Protein AF-A0A1B6LD28-F1 (afdb_monomer_lite)

Structure (mmCIF, N/CA/C/O backbone):
data_AF-A0A1B6LD28-F1
#
_entry.id   AF-A0A1B6LD28-F1
#
loop_
_atom_site.group_PDB
_atom_site.id
_atom_site.type_symbol
_atom_site.label_atom_id
_atom_site.label_alt_id
_atom_site.label_comp_id
_atom_site.label_asym_id
_atom_site.label_entity_id
_atom_site.label_seq_id
_atom_site.pdbx_PDB_ins_code
_atom_site.Cartn_x
_atom_site.Cartn_y
_atom_site.Cartn_z
_atom_site.occupancy
_atom_site.B_iso_or_equiv
_atom_site.auth_seq_id
_atom_site.auth_comp_id
_atom_site.auth_asym_id
_atom_site.auth_atom_id
_atom_site.pdbx_PDB_model_num
ATOM 1 N N . CYS A 1 1 ? -2.049 3.861 -27.826 1.00 35.56 1 CYS A N 1
ATOM 2 C CA . CYS A 1 1 ? -1.746 5.146 -28.485 1.00 35.56 1 CYS A CA 1
ATOM 3 C C . CYS A 1 1 ? -2.208 6.265 -27.569 1.00 35.56 1 CYS A C 1
ATOM 5 O O . CYS A 1 1 ? -3.397 6.548 -27.537 1.00 35.56 1 CYS A O 1
ATOM 7 N N . THR A 1 2 ? -1.320 6.817 -26.749 1.00 41.81 2 THR A N 1
ATOM 8 C CA . THR A 1 2 ? -1.615 8.031 -25.984 1.00 41.81 2 THR A CA 1
ATOM 9 C C . THR A 1 2 ? -1.489 9.215 -26.935 1.00 41.81 2 THR A C 1
ATOM 11 O O . THR A 1 2 ? -0.400 9.541 -27.402 1.00 41.81 2 THR A O 1
ATOM 14 N N . GLU A 1 3 ? -2.631 9.791 -27.301 1.00 49.59 3 GLU A N 1
ATOM 15 C CA . GLU A 1 3 ? -2.673 11.118 -27.899 1.00 49.59 3 GLU A CA 1
ATOM 16 C C . GLU A 1 3 ? -2.299 12.147 -26.821 1.00 49.59 3 GLU A C 1
ATOM 18 O O . GLU A 1 3 ? -2.778 12.080 -25.692 1.00 49.59 3 GLU A O 1
ATOM 23 N N . GLU A 1 4 ? -1.435 13.080 -27.216 1.00 49.84 4 GLU A N 1
ATOM 24 C CA . GLU A 1 4 ? -0.970 14.263 -26.488 1.00 49.84 4 GLU A CA 1
ATOM 25 C C . GLU A 1 4 ? 0.090 14.078 -25.390 1.00 49.84 4 GLU A C 1
ATOM 27 O O . GLU A 1 4 ? 0.096 13.169 -24.567 1.00 49.84 4 GLU A O 1
ATOM 32 N N . ASN A 1 5 ? 1.021 15.027 -25.426 1.00 52.75 5 ASN A N 1
ATOM 33 C CA . ASN A 1 5 ? 2.245 15.200 -24.655 1.00 52.75 5 ASN A CA 1
ATOM 34 C C . ASN A 1 5 ? 1.959 15.507 -23.165 1.00 52.75 5 ASN A C 1
ATOM 36 O O . ASN A 1 5 ? 2.421 16.516 -22.634 1.00 52.75 5 ASN A O 1
ATOM 40 N N . ASN A 1 6 ? 1.129 14.693 -22.508 1.00 68.88 6 ASN A N 1
ATOM 41 C CA . ASN A 1 6 ? 0.755 14.862 -21.109 1.00 68.88 6 ASN A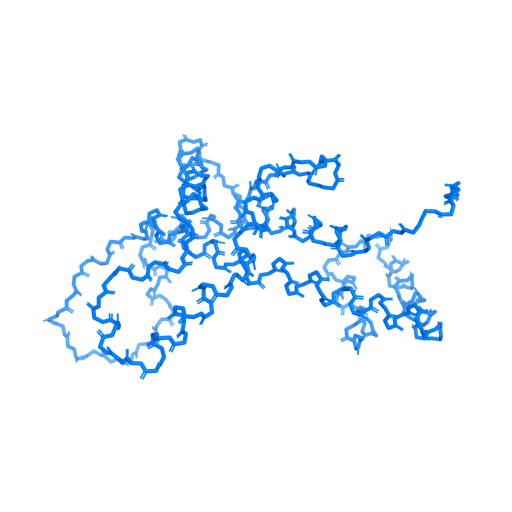 CA 1
ATOM 42 C C . ASN A 1 6 ? 1.825 14.242 -20.210 1.00 68.88 6 ASN A C 1
ATOM 44 O O . ASN A 1 6 ? 1.951 13.023 -20.099 1.00 68.88 6 ASN A O 1
ATOM 48 N N . THR A 1 7 ? 2.593 15.101 -19.546 1.00 79.62 7 THR A N 1
ATOM 49 C CA . THR A 1 7 ? 3.451 14.705 -18.431 1.00 79.62 7 THR A CA 1
ATOM 50 C C . THR A 1 7 ? 2.584 14.080 -17.340 1.00 79.62 7 THR A C 1
ATOM 52 O O . THR A 1 7 ? 1.680 14.738 -16.822 1.00 79.62 7 THR A O 1
ATOM 55 N N . LEU A 1 8 ? 2.843 12.818 -17.004 1.00 84.25 8 LEU A N 1
ATOM 56 C CA . LEU A 1 8 ? 2.143 12.120 -15.930 1.00 84.25 8 LEU A CA 1
ATOM 57 C C . LEU A 1 8 ? 2.792 12.454 -14.587 1.00 84.25 8 LEU A C 1
ATOM 59 O O . LEU A 1 8 ? 4.003 12.299 -14.422 1.00 84.25 8 LEU A O 1
ATOM 63 N N . ASP A 1 9 ? 1.982 12.863 -13.613 1.00 87.81 9 ASP A N 1
ATOM 64 C CA . ASP A 1 9 ? 2.422 12.917 -12.221 1.00 87.81 9 ASP A CA 1
ATOM 65 C C . ASP A 1 9 ? 2.430 11.493 -11.647 1.00 87.81 9 ASP A C 1
ATOM 67 O O . ASP A 1 9 ? 1.438 10.992 -11.112 1.00 87.81 9 ASP A O 1
ATOM 71 N N . VAL A 1 10 ? 3.571 10.818 -11.808 1.00 90.38 10 VAL A N 1
ATOM 72 C CA . VAL A 1 10 ? 3.786 9.444 -11.333 1.00 90.38 10 VAL A CA 1
ATOM 73 C C . VAL A 1 10 ? 3.561 9.346 -9.822 1.00 90.38 10 VAL A C 1
ATOM 75 O O . VAL A 1 10 ? 3.035 8.342 -9.346 1.00 90.38 10 VAL A O 1
ATOM 78 N N . LYS A 1 11 ? 3.889 10.395 -9.058 1.00 87.94 11 LYS A N 1
ATOM 79 C CA . LYS A 1 11 ? 3.725 10.391 -7.604 1.00 87.94 11 LYS A CA 1
ATOM 80 C C . LYS A 1 11 ? 2.250 10.379 -7.208 1.00 87.94 11 LYS A C 1
ATOM 82 O O . LYS A 1 11 ? 1.882 9.611 -6.317 1.00 87.94 11 LYS A O 1
ATOM 87 N N . ASP A 1 12 ? 1.411 11.195 -7.846 1.00 87.50 12 ASP A N 1
ATOM 88 C CA . ASP A 1 12 ? -0.034 11.209 -7.567 1.00 87.50 12 ASP A CA 1
ATOM 89 C C . ASP A 1 12 ? -0.692 9.875 -7.957 1.00 87.50 12 ASP A C 1
ATOM 91 O O . ASP A 1 12 ? -1.433 9.295 -7.163 1.00 87.50 12 ASP A O 1
ATOM 95 N N . ILE A 1 13 ? -0.350 9.325 -9.128 1.00 89.75 13 ILE A N 1
ATOM 96 C CA . ILE A 1 13 ? -0.881 8.032 -9.591 1.00 89.75 13 ILE A CA 1
ATOM 97 C C . ILE A 1 13 ? -0.509 6.907 -8.619 1.00 89.75 13 ILE A C 1
ATOM 99 O O . ILE A 1 13 ? -1.380 6.149 -8.186 1.00 89.75 13 ILE A O 1
ATOM 103 N N . LEU A 1 14 ? 0.768 6.807 -8.239 1.00 91.12 14 LEU A N 1
ATOM 104 C CA . LEU A 1 14 ? 1.236 5.755 -7.337 1.00 91.12 14 LEU A CA 1
ATOM 105 C C . LEU A 1 14 ? 0.654 5.904 -5.934 1.00 91.12 14 LEU A C 1
ATOM 107 O O . LEU A 1 14 ? 0.270 4.905 -5.338 1.00 91.12 14 LEU A O 1
ATOM 111 N N . SER A 1 15 ? 0.520 7.132 -5.427 1.00 88.88 15 SER A N 1
ATOM 112 C CA . SER A 1 15 ? -0.084 7.378 -4.110 1.00 88.88 15 SER A CA 1
ATOM 113 C C . SER A 1 15 ? -1.559 6.967 -4.071 1.00 88.88 15 SER A C 1
ATOM 115 O O . SER A 1 15 ? -2.029 6.417 -3.072 1.00 88.88 15 SER A O 1
ATOM 117 N N . ARG A 1 16 ? -2.304 7.187 -5.164 1.00 89.00 16 ARG A N 1
ATOM 118 C CA . ARG A 1 16 ? -3.692 6.713 -5.312 1.00 89.00 16 ARG A CA 1
ATOM 119 C C . ARG A 1 16 ? -3.759 5.192 -5.411 1.00 89.00 16 ARG A C 1
ATOM 121 O O . ARG A 1 16 ? -4.591 4.582 -4.745 1.00 89.00 16 ARG A O 1
ATOM 128 N N . PHE A 1 17 ? -2.869 4.587 -6.197 1.00 89.88 17 PHE A N 1
ATOM 129 C CA . PHE A 1 17 ? -2.784 3.135 -6.344 1.00 89.88 17 PHE A CA 1
ATOM 130 C C . PHE A 1 17 ? -2.486 2.440 -5.009 1.00 89.88 17 PHE A C 1
ATOM 132 O O . PHE A 1 17 ? -3.229 1.547 -4.606 1.00 89.88 17 PHE A O 1
ATOM 139 N N . THR A 1 18 ? -1.457 2.872 -4.274 1.00 90.38 18 THR A N 1
ATOM 140 C CA . THR A 1 18 ? -1.103 2.262 -2.982 1.00 90.38 18 THR A CA 1
ATOM 141 C C . THR A 1 18 ? -2.188 2.472 -1.930 1.00 90.38 18 THR A C 1
ATOM 143 O O . THR A 1 18 ? -2.442 1.572 -1.128 1.00 90.38 18 THR A O 1
ATOM 146 N N . THR A 1 19 ? -2.884 3.613 -1.965 1.00 89.56 19 THR A N 1
ATOM 147 C CA . THR A 1 19 ? -4.055 3.865 -1.112 1.00 89.56 19 THR A CA 1
ATOM 148 C C . THR A 1 19 ? -5.163 2.844 -1.369 1.00 89.56 19 THR A C 1
ATOM 150 O O . THR A 1 19 ? -5.684 2.275 -0.412 1.00 89.56 19 THR A O 1
ATOM 153 N N . ASP A 1 20 ? -5.502 2.572 -2.633 1.00 89.62 20 ASP A N 1
ATOM 154 C CA . ASP A 1 20 ? -6.545 1.600 -2.988 1.00 89.62 20 ASP A CA 1
ATOM 155 C C . ASP A 1 20 ? -6.149 0.164 -2.607 1.00 89.62 20 ASP A C 1
ATOM 157 O O . ASP A 1 20 ? -6.971 -0.586 -2.066 1.00 89.62 20 ASP A O 1
ATOM 161 N N . VAL A 1 21 ? -4.882 -0.208 -2.824 1.00 89.94 21 VAL A N 1
ATOM 162 C CA . VAL A 1 21 ? -4.348 -1.523 -2.436 1.00 89.94 21 VAL A CA 1
ATOM 163 C C . VAL A 1 21 ? -4.458 -1.719 -0.923 1.00 89.94 21 VAL A C 1
ATOM 165 O O . VAL A 1 21 ? -5.003 -2.724 -0.467 1.00 89.94 21 VAL A O 1
ATOM 168 N N . ILE A 1 22 ? -4.011 -0.749 -0.120 1.00 89.56 22 ILE A N 1
ATOM 169 C CA . ILE A 1 22 ? -4.049 -0.885 1.341 1.00 89.56 22 ILE A CA 1
ATOM 170 C C . ILE A 1 22 ? -5.473 -0.764 1.881 1.00 89.56 22 ILE A C 1
ATOM 172 O O . ILE A 1 22 ? -5.830 -1.488 2.805 1.00 89.56 22 ILE A O 1
ATOM 176 N N . ALA A 1 23 ? -6.326 0.081 1.303 1.00 89.19 23 ALA A N 1
ATOM 177 C CA . ALA A 1 23 ? -7.740 0.125 1.665 1.00 89.19 23 ALA A CA 1
ATOM 178 C C . ALA A 1 23 ? -8.418 -1.242 1.486 1.00 89.19 23 ALA A C 1
ATOM 180 O O . ALA A 1 23 ? -9.151 -1.700 2.366 1.00 89.19 23 ALA A O 1
ATOM 181 N N . THR A 1 24 ? -8.104 -1.932 0.390 1.00 89.31 24 THR A N 1
ATOM 182 C CA . THR A 1 24 ? -8.647 -3.257 0.085 1.00 89.31 24 THR A CA 1
ATOM 183 C C . THR A 1 24 ? -8.068 -4.338 1.001 1.00 89.31 24 THR A C 1
ATOM 185 O O . THR A 1 24 ? -8.814 -5.175 1.500 1.00 89.31 24 THR A O 1
ATOM 188 N N . CYS A 1 25 ? -6.759 -4.333 1.256 1.00 87.88 25 CYS A N 1
ATOM 189 C CA . CYS A 1 25 ? -6.102 -5.383 2.043 1.00 87.88 25 CYS A CA 1
ATOM 190 C C . CYS A 1 25 ? -6.226 -5.184 3.564 1.00 87.88 25 CYS A C 1
ATOM 192 O O . CYS A 1 25 ? -6.345 -6.160 4.305 1.00 87.88 25 CYS A O 1
ATOM 194 N N . ALA A 1 26 ? -6.186 -3.936 4.040 1.00 86.31 26 ALA A N 1
ATOM 195 C CA . ALA A 1 26 ? -6.177 -3.611 5.465 1.00 86.31 26 ALA A CA 1
ATOM 196 C C . ALA A 1 26 ? -7.576 -3.330 6.026 1.00 86.31 26 ALA A C 1
ATOM 198 O O . ALA A 1 26 ? -7.895 -3.793 7.114 1.00 86.31 26 ALA A O 1
ATOM 199 N N . PHE A 1 27 ? -8.417 -2.602 5.283 1.00 84.88 27 PHE A N 1
ATOM 200 C CA . PHE A 1 27 ? -9.770 -2.222 5.719 1.00 84.88 27 PHE A CA 1
ATOM 201 C C . PHE A 1 27 ? -10.864 -3.061 5.039 1.00 84.88 27 PHE A C 1
ATOM 203 O O . PHE A 1 27 ? -12.009 -3.068 5.493 1.00 84.88 27 PHE A O 1
ATOM 210 N N . GLY A 1 28 ? -10.532 -3.749 3.940 1.00 85.69 28 GLY A N 1
ATOM 211 C CA . GLY A 1 28 ? -11.478 -4.478 3.097 1.00 85.69 28 GLY A CA 1
ATOM 212 C C . GLY A 1 28 ? -12.545 -3.594 2.464 1.00 85.69 28 GLY A C 1
ATOM 213 O O . GLY A 1 28 ? -13.694 -4.024 2.342 1.00 85.69 28 GLY A O 1
ATOM 214 N N . ILE A 1 29 ? -12.167 -2.369 2.086 1.00 85.62 29 ILE A N 1
ATOM 215 C CA . ILE A 1 29 ? -13.037 -1.370 1.455 1.00 85.62 29 ILE A CA 1
ATOM 216 C C . ILE A 1 29 ? -12.489 -1.030 0.072 1.00 85.62 29 ILE A C 1
ATOM 218 O O . ILE A 1 29 ? -11.293 -0.808 -0.092 1.00 85.62 29 ILE A O 1
ATOM 222 N N . GLU A 1 30 ? -13.380 -0.943 -0.911 1.00 83.75 30 GLU A N 1
ATOM 223 C CA . GLU A 1 30 ? -13.053 -0.530 -2.276 1.00 83.75 30 GLU A CA 1
ATOM 224 C C . GLU A 1 30 ? -13.301 0.971 -2.452 1.00 83.75 30 GLU A C 1
ATOM 226 O O . GLU A 1 30 ? -14.416 1.458 -2.250 1.00 83.75 30 GLU A O 1
ATOM 231 N N . ILE A 1 31 ? -12.256 1.712 -2.821 1.00 78.44 31 ILE A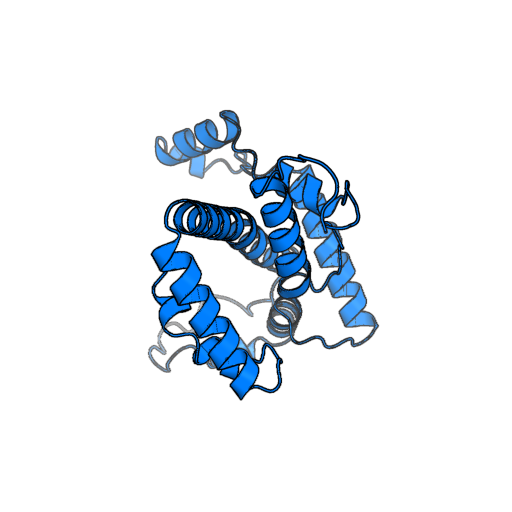 N 1
ATOM 232 C CA . ILE A 1 31 ? -12.275 3.185 -2.842 1.00 78.44 31 ILE A CA 1
ATOM 233 C C . ILE A 1 31 ? -12.186 3.732 -4.275 1.00 78.44 31 ILE A C 1
ATOM 235 O O . ILE A 1 31 ? -12.790 4.769 -4.569 1.00 78.44 31 ILE A O 1
ATOM 239 N N . ASN A 1 32 ? -11.552 2.989 -5.194 1.00 81.50 32 ASN A N 1
ATOM 240 C CA . ASN A 1 32 ? -11.385 3.340 -6.611 1.00 81.50 32 ASN A CA 1
ATOM 241 C C . ASN A 1 32 ? -10.860 4.782 -6.802 1.00 81.50 32 ASN A C 1
ATOM 243 O O . ASN A 1 32 ? -11.393 5.558 -7.605 1.00 81.50 32 ASN A O 1
ATOM 247 N N . SER A 1 33 ? -9.824 5.148 -6.042 1.00 80.00 33 SER A N 1
ATOM 248 C CA . SER A 1 33 ? -9.201 6.480 -5.998 1.00 80.00 33 SER A CA 1
ATOM 249 C C . SER A 1 33 ? -8.453 6.848 -7.283 1.00 80.00 33 SER A C 1
ATOM 251 O O . SER A 1 33 ? -8.192 8.030 -7.521 1.00 80.00 33 SER A O 1
ATOM 253 N N . LEU A 1 34 ? -8.115 5.862 -8.123 1.00 77.62 34 LEU A N 1
ATOM 254 C CA . LEU A 1 34 ? -7.543 6.093 -9.456 1.00 77.62 34 LEU A CA 1
ATOM 255 C C . LEU A 1 34 ? -8.564 6.681 -10.440 1.00 77.62 34 LEU A C 1
ATOM 257 O O . LEU A 1 34 ? -8.224 7.545 -11.242 1.00 77.62 34 LEU A O 1
ATOM 261 N N . SER A 1 35 ? -9.821 6.234 -10.379 1.00 77.56 35 SER A N 1
ATOM 262 C CA . SER A 1 35 ? -10.883 6.716 -11.273 1.00 77.56 35 SER A CA 1
ATOM 263 C C . SER A 1 35 ? -11.600 7.941 -10.708 1.00 77.56 35 SER A C 1
ATOM 265 O O . SER A 1 35 ? -12.024 8.822 -11.454 1.00 77.56 35 SER A O 1
ATOM 267 N N . LYS A 1 36 ? -11.766 7.998 -9.381 1.00 73.44 36 LYS A N 1
ATOM 268 C CA . LYS A 1 36 ? -12.430 9.106 -8.690 1.00 73.44 36 LYS A CA 1
ATOM 269 C C . LYS A 1 36 ? -11.380 10.063 -8.139 1.00 73.44 36 LYS A C 1
ATOM 271 O O . LYS A 1 36 ? -10.720 9.770 -7.149 1.00 73.44 36 LYS A O 1
ATOM 276 N N . SER A 1 37 ? -11.273 11.231 -8.772 1.00 58.19 37 SER A N 1
ATOM 277 C CA . SER A 1 37 ? -10.285 12.268 -8.443 1.00 58.19 37 SER A CA 1
ATOM 278 C C . SER A 1 37 ? -10.302 12.703 -6.962 1.00 58.19 37 SER A C 1
ATOM 280 O O . SER A 1 37 ? -9.246 13.037 -6.425 1.00 58.19 37 SER A O 1
ATOM 282 N N . GLU A 1 38 ? -11.443 12.590 -6.267 1.00 65.19 38 GLU A N 1
ATOM 283 C CA . GLU A 1 38 ? -11.620 13.004 -4.867 1.00 65.19 38 GLU A CA 1
ATOM 284 C C . GLU A 1 38 ? -12.285 11.918 -4.000 1.00 65.19 38 GLU A C 1
ATOM 286 O O . GLU A 1 38 ? -13.467 12.007 -3.668 1.00 65.19 38 GLU A O 1
ATOM 291 N N . SER A 1 39 ? -11.550 10.872 -3.612 1.00 78.19 39 SER A N 1
ATOM 292 C CA . SER A 1 39 ? -12.025 9.984 -2.544 1.00 78.19 39 SER A CA 1
ATOM 293 C C . SER A 1 39 ? -11.741 10.615 -1.174 1.00 78.19 39 SER A C 1
ATOM 295 O O . SER A 1 39 ? -10.630 11.082 -0.909 1.00 78.19 39 SER A O 1
ATOM 297 N N . GLU A 1 40 ? -12.739 10.640 -0.281 1.00 82.94 40 GLU A N 1
ATOM 298 C CA . GLU A 1 40 ? -12.566 11.178 1.080 1.00 82.94 40 GLU A CA 1
ATOM 299 C C . GLU A 1 40 ? -11.419 10.467 1.805 1.00 82.94 40 GLU A C 1
ATOM 301 O O . GLU A 1 40 ? -10.593 11.102 2.455 1.00 82.94 40 GLU A O 1
ATOM 306 N N . PHE A 1 41 ? -11.309 9.152 1.620 1.00 84.31 41 PHE A N 1
ATOM 307 C CA . PHE A 1 41 ? -10.248 8.350 2.213 1.00 84.31 41 PHE A CA 1
ATOM 308 C C . PHE A 1 41 ? -8.850 8.778 1.753 1.00 84.31 41 PHE A C 1
ATOM 310 O O . PHE A 1 41 ? -7.961 8.910 2.592 1.00 84.31 41 PHE A O 1
ATOM 317 N N . TYR A 1 42 ? -8.655 9.067 0.460 1.00 84.25 42 TYR A N 1
ATOM 318 C CA . TYR A 1 42 ? -7.381 9.591 -0.039 1.00 84.25 42 TYR A CA 1
ATOM 319 C C . TYR A 1 42 ? -7.073 10.968 0.556 1.00 84.25 42 TYR A C 1
ATOM 321 O O . TYR A 1 42 ? -5.963 11.201 1.033 1.00 84.25 42 TYR A O 1
ATOM 329 N N . GLN A 1 43 ? -8.060 11.868 0.620 1.00 86.50 43 GLN A N 1
ATOM 330 C CA . GLN A 1 43 ? -7.865 13.200 1.203 1.00 86.50 43 GLN A CA 1
ATOM 331 C C . GLN A 1 43 ? -7.505 13.137 2.694 1.00 86.50 43 GLN A C 1
ATOM 333 O O . GLN A 1 43 ? -6.572 13.813 3.135 1.00 86.50 43 GLN A O 1
ATOM 338 N N . PHE A 1 44 ? -8.210 12.317 3.479 1.00 85.25 44 PHE A N 1
ATOM 339 C CA . PHE A 1 44 ? -7.902 12.111 4.895 1.00 85.25 44 PHE A CA 1
ATOM 340 C C . PHE A 1 44 ? -6.566 11.389 5.096 1.00 85.25 44 PHE A C 1
ATOM 342 O O . PHE A 1 44 ? -5.839 11.737 6.029 1.00 85.25 44 PHE A O 1
ATOM 349 N N . GLY A 1 45 ? -6.201 10.465 4.203 1.00 83.62 45 GLY A N 1
ATOM 350 C CA . GLY A 1 45 ? -4.890 9.820 4.175 1.00 83.62 45 GLY A CA 1
ATOM 351 C C . GLY A 1 45 ? -3.757 10.823 3.962 1.00 83.62 45 GLY A C 1
ATOM 352 O O . GLY A 1 45 ? -2.879 10.953 4.814 1.00 83.62 45 GLY A O 1
ATOM 353 N N . MET A 1 46 ? -3.836 11.631 2.901 1.00 82.81 46 MET A N 1
ATOM 354 C CA . MET A 1 46 ? -2.862 12.690 2.603 1.00 82.81 46 MET A CA 1
ATOM 355 C C . MET A 1 46 ? -2.786 13.737 3.721 1.00 82.81 46 MET A C 1
ATOM 357 O O . MET A 1 46 ? -1.701 14.144 4.141 1.00 82.81 46 MET A O 1
ATOM 361 N N . LYS A 1 47 ? -3.934 14.144 4.277 1.00 83.44 47 LYS A N 1
ATOM 362 C CA . LYS A 1 47 ? -3.993 15.078 5.413 1.00 83.44 47 LYS A CA 1
ATOM 363 C C . LYS A 1 47 ? -3.304 14.524 6.658 1.00 83.44 47 LYS A C 1
ATOM 365 O O . LYS A 1 47 ? -2.723 15.300 7.415 1.00 83.44 47 LYS A O 1
ATOM 370 N N . SER A 1 48 ? -3.373 13.214 6.874 1.00 77.19 48 SER A N 1
ATOM 371 C CA . SER A 1 48 ? -2.708 12.555 7.995 1.00 77.19 48 SER A CA 1
ATOM 372 C C . SER A 1 48 ? -1.183 12.568 7.881 1.00 77.19 48 SER A C 1
ATOM 374 O O . SER A 1 48 ? -0.470 12.554 8.882 1.00 77.19 48 SER A O 1
ATOM 376 N N . MET A 1 49 ? -0.689 12.613 6.647 1.00 72.75 49 MET A N 1
ATOM 377 C CA . MET A 1 49 ? 0.720 12.410 6.314 1.00 72.75 49 MET A CA 1
ATOM 378 C C . MET A 1 49 ? 1.467 13.719 6.110 1.00 72.75 49 MET A C 1
ATOM 380 O O . MET A 1 49 ? 2.694 13.754 6.187 1.00 72.75 49 MET A O 1
ATOM 384 N N . ASN A 1 50 ? 0.735 14.824 5.951 1.00 72.50 50 ASN A N 1
ATOM 385 C CA . ASN A 1 50 ? 1.302 16.162 5.990 1.00 72.50 50 ASN A CA 1
ATOM 386 C C . ASN A 1 50 ? 1.993 16.415 7.339 1.00 72.50 50 ASN A C 1
ATOM 388 O O . ASN A 1 50 ? 1.377 16.793 8.341 1.00 72.50 50 ASN A O 1
ATOM 392 N N . ARG A 1 51 ? 3.316 16.226 7.347 1.00 64.12 51 ARG A N 1
ATOM 393 C CA . ARG A 1 51 ? 4.194 16.531 8.476 1.00 64.12 51 ARG A CA 1
ATOM 394 C C . ARG A 1 51 ? 4.352 18.037 8.591 1.00 64.12 51 ARG A C 1
ATOM 396 O O . ARG A 1 51 ? 5.301 18.631 8.088 1.00 64.12 51 ARG A O 1
ATOM 403 N N . ASN A 1 52 ? 3.405 18.659 9.275 1.00 70.44 52 ASN A N 1
ATOM 404 C CA . ASN A 1 52 ? 3.517 20.066 9.624 1.00 70.44 52 ASN A CA 1
ATOM 405 C C . ASN A 1 52 ? 4.678 20.270 10.608 1.00 70.44 52 ASN A C 1
ATOM 407 O O . ASN A 1 52 ? 4.936 19.416 11.462 1.00 70.44 52 ASN A O 1
ATOM 411 N N . PHE A 1 53 ? 5.337 21.430 10.538 1.00 72.44 53 PHE A N 1
ATOM 412 C CA . PHE A 1 53 ? 6.361 21.824 11.514 1.00 72.44 53 PHE A CA 1
ATOM 413 C C . PHE A 1 53 ? 5.857 21.712 12.957 1.00 72.44 53 PHE A C 1
ATOM 415 O O . PHE A 1 53 ? 6.628 21.344 13.835 1.00 72.44 53 PHE A O 1
ATOM 422 N N . ASP A 1 54 ? 4.559 21.913 13.193 1.00 73.69 54 ASP A N 1
ATOM 423 C CA . ASP A 1 54 ? 3.927 21.717 14.500 1.00 73.69 54 ASP A CA 1
ATOM 424 C C . ASP A 1 54 ? 4.039 20.275 15.014 1.00 73.69 54 ASP A C 1
ATOM 426 O O . ASP A 1 54 ? 4.275 20.057 16.200 1.00 73.69 54 ASP A O 1
ATOM 430 N N . ILE A 1 55 ? 3.887 19.273 14.140 1.00 77.75 55 ILE A N 1
ATOM 431 C CA . ILE A 1 55 ? 4.016 17.853 14.499 1.00 77.75 55 ILE A CA 1
ATOM 432 C C . ILE A 1 55 ? 5.475 17.533 14.824 1.00 77.75 55 ILE A C 1
ATOM 434 O O . ILE A 1 55 ? 5.755 16.935 15.863 1.00 77.75 55 ILE A O 1
ATOM 438 N N . LEU A 1 56 ? 6.403 17.986 13.976 1.00 79.75 56 LEU A N 1
ATOM 439 C CA . LEU A 1 56 ? 7.840 17.802 14.192 1.00 79.75 56 LEU A CA 1
ATOM 440 C C . LEU A 1 56 ? 8.312 18.496 15.473 1.00 79.75 56 LEU A C 1
ATOM 442 O O . LEU A 1 56 ? 9.093 17.929 16.231 1.00 79.75 56 LEU A O 1
ATOM 446 N N . PHE A 1 57 ? 7.790 19.688 15.757 1.00 81.31 57 PHE A N 1
ATOM 447 C CA . PHE A 1 57 ? 8.088 20.435 16.971 1.00 81.31 57 PHE A CA 1
ATOM 448 C C . PHE A 1 57 ? 7.547 1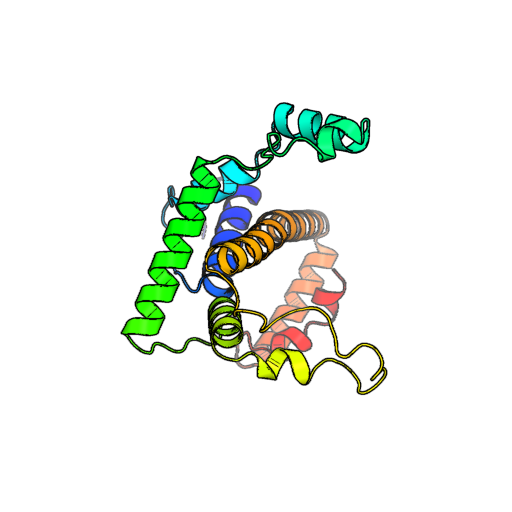9.734 18.222 1.00 81.31 57 PHE A C 1
ATOM 450 O O . PHE A 1 57 ? 8.263 19.620 19.215 1.00 81.31 57 PHE A O 1
ATOM 457 N N . LYS A 1 58 ? 6.324 19.190 18.175 1.00 78.88 58 LYS A N 1
ATOM 458 C CA . LYS A 1 58 ? 5.775 18.367 19.267 1.00 78.88 58 LYS A CA 1
ATOM 459 C C . LYS A 1 58 ? 6.613 17.108 19.512 1.00 78.88 58 LYS A C 1
ATOM 461 O O . LYS A 1 58 ? 6.919 16.816 20.663 1.00 78.88 58 LYS A O 1
ATOM 466 N N . LEU A 1 59 ? 7.012 16.399 18.452 1.00 80.69 59 LEU A N 1
ATOM 467 C CA . LEU A 1 59 ? 7.904 15.232 18.529 1.00 80.69 59 LEU A CA 1
ATOM 468 C C . LEU A 1 59 ? 9.262 15.599 19.136 1.00 80.69 59 LEU A C 1
ATOM 470 O O . LEU A 1 59 ? 9.742 14.908 20.032 1.00 80.69 59 LEU A O 1
ATOM 474 N N . PHE A 1 60 ? 9.844 16.719 18.704 1.00 83.00 60 PHE A N 1
ATOM 475 C CA . PHE A 1 60 ? 11.091 17.239 19.253 1.00 83.00 60 PHE A CA 1
ATOM 476 C C . PHE A 1 60 ? 10.963 17.579 20.741 1.00 83.00 60 PHE A C 1
ATOM 478 O O . PHE A 1 60 ? 11.813 17.174 21.526 1.00 83.00 60 PHE A O 1
ATOM 485 N N . LEU A 1 61 ? 9.894 18.265 21.158 1.00 81.81 61 LEU A N 1
ATOM 486 C CA . LEU A 1 61 ? 9.656 18.573 22.571 1.00 81.81 61 LEU A CA 1
ATOM 487 C C . LEU A 1 61 ? 9.476 17.310 23.420 1.00 81.81 61 LEU A C 1
ATOM 489 O O . LEU A 1 61 ? 9.992 17.258 24.536 1.00 81.81 61 LEU A O 1
ATOM 493 N N . LEU A 1 62 ? 8.786 16.295 22.893 1.00 78.56 62 LEU A N 1
ATOM 494 C CA . LEU A 1 62 ? 8.591 15.014 23.574 1.00 78.56 62 LEU A CA 1
ATOM 495 C C . LEU A 1 62 ? 9.909 14.236 23.730 1.00 78.56 62 LEU A C 1
ATOM 497 O O . LEU A 1 62 ? 10.108 13.568 24.744 1.00 78.56 62 LEU A O 1
ATOM 501 N N . ALA A 1 63 ? 10.804 14.333 22.741 1.00 80.50 63 ALA A N 1
ATOM 502 C CA . ALA A 1 63 ? 12.122 13.700 22.757 1.00 80.50 63 ALA A CA 1
ATOM 503 C C . ALA A 1 63 ? 13.141 14.466 23.620 1.00 80.50 63 ALA A C 1
ATOM 505 O O . ALA A 1 63 ? 13.953 13.853 24.308 1.00 80.50 63 ALA A O 1
ATOM 506 N N . ALA A 1 64 ? 13.099 15.801 23.600 1.00 84.00 64 ALA A N 1
ATOM 507 C CA . ALA A 1 64 ? 14.035 16.661 24.321 1.00 84.00 64 ALA A CA 1
ATOM 508 C C . ALA A 1 64 ? 13.706 16.787 25.817 1.00 84.00 64 ALA A C 1
ATOM 510 O O . ALA A 1 64 ? 14.614 16.959 26.630 1.00 84.00 64 ALA A O 1
ATOM 511 N N . PHE A 1 65 ? 12.425 16.700 26.197 1.00 80.75 65 PHE A N 1
ATOM 512 C CA . PHE A 1 65 ? 11.998 16.885 27.583 1.00 80.75 65 PHE A CA 1
ATOM 513 C C . PHE A 1 65 ? 11.051 15.759 28.045 1.00 80.75 65 PHE A C 1
ATOM 515 O O . PHE A 1 65 ? 9.858 15.780 27.727 1.00 80.75 65 PHE A O 1
ATOM 522 N N . PRO A 1 66 ? 11.514 14.830 28.907 1.00 75.44 66 PRO A N 1
ATOM 523 C CA . PRO A 1 66 ? 10.696 13.715 29.406 1.00 75.44 66 PRO A CA 1
ATOM 524 C C . PRO A 1 66 ? 9.521 14.171 30.289 1.00 75.44 66 PRO A C 1
ATOM 526 O O . PRO A 1 66 ? 8.583 13.420 30.538 1.00 75.44 66 PRO A O 1
ATOM 529 N N . ILE A 1 67 ? 9.526 15.430 30.740 1.00 75.56 67 ILE A N 1
ATOM 530 C CA . ILE A 1 67 ? 8.429 16.035 31.506 1.00 75.56 67 ILE A CA 1
ATOM 531 C C . ILE A 1 67 ? 7.147 16.102 30.660 1.00 75.56 67 ILE A C 1
ATOM 533 O O . ILE A 1 67 ? 6.059 15.882 31.192 1.00 75.56 67 ILE A O 1
ATOM 537 N N . PHE A 1 68 ? 7.257 16.342 29.347 1.00 69.69 68 PHE A N 1
ATOM 538 C CA . PHE A 1 68 ? 6.091 16.435 28.461 1.00 69.69 68 PHE A CA 1
ATOM 539 C C . PHE A 1 68 ? 5.465 15.079 28.131 1.00 69.69 68 PHE A C 1
ATOM 541 O O . PHE A 1 68 ? 4.276 15.044 27.830 1.00 69.69 68 PHE A O 1
ATOM 548 N N . GLN A 1 69 ? 6.191 13.965 28.293 1.00 65.00 69 GLN A N 1
ATOM 549 C CA . GLN A 1 69 ? 5.616 12.616 28.175 1.00 65.00 69 GLN A CA 1
ATOM 550 C C . GLN A 1 69 ? 4.531 12.357 29.230 1.00 65.00 69 GLN A C 1
ATOM 552 O O . GLN A 1 69 ? 3.597 11.596 28.998 1.00 65.00 69 GLN A O 1
ATOM 557 N N . ARG A 1 70 ? 4.627 13.017 30.393 1.00 64.88 70 ARG A N 1
ATOM 558 C CA . ARG A 1 70 ? 3.661 12.869 31.490 1.00 64.88 70 ARG A CA 1
ATOM 559 C C . ARG A 1 70 ? 2.365 13.653 31.259 1.00 64.88 70 ARG A C 1
ATOM 561 O O . ARG A 1 70 ? 1.370 13.392 31.933 1.00 64.88 70 ARG A O 1
ATOM 568 N N . TYR A 1 71 ? 2.359 14.592 30.314 1.00 65.81 71 TYR A N 1
ATOM 569 C CA . TYR A 1 71 ? 1.175 15.360 29.949 1.00 65.81 71 TYR A CA 1
ATOM 570 C C . TYR A 1 71 ? 0.534 14.757 28.696 1.00 65.81 71 TYR A C 1
ATOM 572 O O . TYR A 1 71 ? 1.007 14.953 27.581 1.00 65.81 71 TYR A O 1
ATOM 580 N N . TYR A 1 72 ? -0.609 14.095 28.880 1.00 57.91 72 TYR A N 1
ATOM 581 C CA . TYR A 1 72 ? -1.432 13.453 27.837 1.00 57.91 72 TYR A CA 1
ATOM 582 C C . TYR A 1 72 ? -1.985 14.419 26.757 1.00 57.91 72 TYR A C 1
ATOM 584 O O . TYR A 1 72 ? -2.786 14.033 25.912 1.00 57.91 72 TYR A O 1
ATOM 592 N N . CYS A 1 73 ? -1.599 15.699 26.788 1.00 53.34 73 CYS A N 1
ATOM 593 C CA . CYS A 1 73 ? -2.147 16.762 25.944 1.00 53.34 73 CYS A CA 1
ATOM 594 C C . CYS A 1 73 ? -1.475 16.894 24.569 1.00 53.34 73 CYS A C 1
ATOM 596 O O . CYS A 1 73 ? -1.979 17.630 23.720 1.00 53.34 73 CYS A O 1
ATOM 598 N N . PHE A 1 74 ? -0.361 16.206 24.313 1.00 59.50 74 PHE A N 1
ATOM 599 C CA . PHE A 1 74 ? 0.303 16.249 23.010 1.00 59.50 74 PHE A CA 1
ATOM 600 C C . PHE A 1 74 ? -0.248 15.171 22.082 1.00 59.50 74 PHE A C 1
ATOM 602 O O . PHE A 1 74 ? 0.423 14.197 21.762 1.00 59.50 74 PHE A O 1
ATOM 609 N N . ASN A 1 75 ? -1.486 15.364 21.622 1.00 64.69 75 ASN A N 1
ATOM 610 C CA . ASN A 1 75 ? -2.005 14.532 20.547 1.00 64.69 75 ASN A CA 1
ATOM 611 C C . ASN A 1 75 ? -1.306 14.939 19.236 1.00 64.69 75 ASN A C 1
ATOM 613 O O . ASN A 1 75 ? -1.407 16.088 18.777 1.00 64.69 75 ASN A O 1
ATOM 617 N N . ILE A 1 76 ? -0.503 14.015 18.709 1.00 68.94 76 ILE A N 1
ATOM 618 C CA . ILE A 1 76 ? 0.271 14.172 17.469 1.00 68.94 76 ILE A CA 1
ATOM 619 C C . ILE A 1 76 ? -0.659 14.037 16.257 1.00 68.94 76 ILE A C 1
ATOM 621 O O . ILE A 1 76 ? -0.436 14.661 15.222 1.00 68.94 76 ILE A O 1
ATOM 625 N N . MET A 1 77 ? -1.748 13.289 16.427 1.00 71.00 77 MET A N 1
ATOM 626 C CA . MET A 1 77 ? -2.715 12.995 15.386 1.00 71.00 77 MET A CA 1
ATOM 627 C C . MET A 1 77 ? -3.810 14.056 15.303 1.00 71.00 77 MET A C 1
ATOM 629 O O . MET A 1 77 ? -4.315 14.559 16.310 1.00 71.00 77 MET A O 1
ATOM 633 N N . ASN A 1 78 ? -4.212 14.388 14.075 1.00 80.56 78 ASN A N 1
ATOM 634 C CA . ASN A 1 78 ? -5.341 15.279 13.854 1.00 80.56 78 ASN A CA 1
ATOM 635 C C . ASN A 1 78 ? -6.639 14.574 14.273 1.00 80.56 78 ASN A C 1
ATOM 637 O O . ASN A 1 78 ? -6.971 13.513 13.750 1.00 80.56 78 ASN A O 1
ATOM 641 N N . ARG A 1 79 ? -7.405 15.196 15.174 1.00 84.25 79 ARG A N 1
ATOM 642 C CA . ARG A 1 79 ? -8.662 14.634 15.685 1.00 84.25 79 ARG A CA 1
ATOM 643 C C . ARG A 1 79 ? -9.653 14.263 14.575 1.00 84.25 79 ARG A C 1
ATOM 645 O O . ARG A 1 79 ? -10.263 13.207 14.660 1.00 84.25 79 ARG A O 1
ATOM 652 N N . SER A 1 80 ? -9.744 15.069 13.511 1.00 86.19 80 SER A N 1
ATOM 653 C CA . SER A 1 80 ? -10.632 14.774 12.370 1.00 86.19 80 SER A CA 1
ATOM 654 C C . SER A 1 80 ? -10.252 13.489 11.632 1.00 86.19 80 SER A C 1
ATOM 656 O O . SER A 1 80 ? -11.125 12.769 11.166 1.00 86.19 80 SER A O 1
ATOM 658 N N . VAL A 1 81 ? -8.955 13.179 11.562 1.00 86.00 81 VAL A N 1
ATOM 659 C CA . VAL A 1 81 ? -8.452 11.955 10.934 1.00 86.00 81 VAL A CA 1
ATOM 660 C C . VAL A 1 81 ? -8.785 10.745 11.805 1.00 86.00 81 VAL A C 1
ATOM 662 O O . VAL A 1 81 ? -9.305 9.753 11.307 1.00 86.00 81 VAL A O 1
ATOM 665 N N . VAL A 1 82 ? -8.553 10.848 13.117 1.00 87.00 82 VAL A N 1
ATOM 666 C CA . VAL A 1 82 ? -8.872 9.773 14.069 1.00 87.00 82 VAL A CA 1
ATOM 667 C C . VAL A 1 82 ? -10.366 9.456 14.052 1.00 87.00 82 VAL A C 1
ATOM 669 O O . VAL A 1 82 ? -10.738 8.288 13.981 1.00 87.00 82 VAL A O 1
ATOM 672 N N . GLU A 1 83 ? -11.224 10.477 14.074 1.00 90.69 83 GLU A N 1
ATOM 673 C CA . GLU A 1 83 ? -12.680 10.301 14.043 1.00 90.69 83 GLU A CA 1
ATOM 674 C C . GLU A 1 83 ? -13.147 9.653 12.731 1.00 90.69 83 GLU A C 1
ATOM 676 O O . GLU A 1 83 ? -13.987 8.755 12.768 1.00 90.69 83 GLU A O 1
ATOM 681 N N . PHE A 1 84 ? -12.555 10.032 11.593 1.00 90.62 84 PHE A N 1
ATOM 682 C CA . PHE A 1 84 ? -12.847 9.431 10.291 1.00 90.62 84 PHE A CA 1
ATOM 683 C C . PHE A 1 84 ? -12.473 7.941 10.239 1.00 90.62 84 PHE A C 1
ATOM 685 O O . PHE A 1 84 ? -13.335 7.100 9.979 1.00 90.62 84 PHE A O 1
ATOM 692 N N . PHE A 1 85 ? -11.218 7.591 10.547 1.00 90.00 85 PHE A N 1
ATOM 693 C CA . PHE A 1 85 ? -10.758 6.196 10.496 1.00 90.00 85 PHE A CA 1
ATOM 694 C C . PHE A 1 85 ? -11.459 5.315 11.537 1.00 90.00 85 PHE A C 1
ATOM 696 O O . PHE A 1 85 ? -11.874 4.205 11.207 1.00 90.00 85 PHE A O 1
ATOM 703 N N . THR A 1 86 ? -11.676 5.821 12.756 1.00 91.88 86 THR A N 1
ATOM 704 C CA . THR A 1 86 ? -12.461 5.105 13.781 1.00 91.88 86 THR A CA 1
ATOM 705 C C . THR A 1 86 ? -13.891 4.868 13.307 1.00 91.88 86 THR A C 1
ATOM 707 O O . THR A 1 86 ? -14.437 3.785 13.506 1.00 91.88 86 THR A O 1
ATOM 7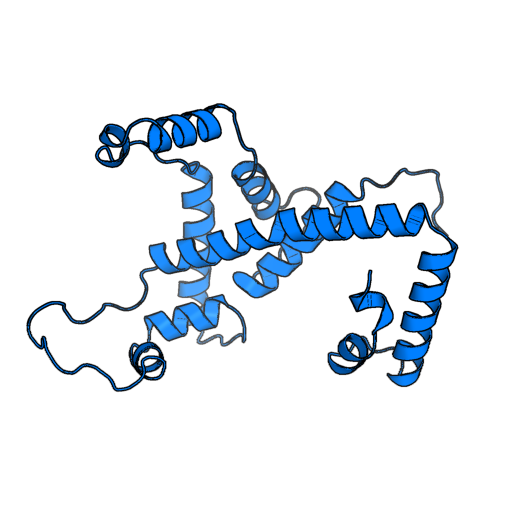10 N N . GLY A 1 87 ? -14.509 5.864 12.664 1.00 92.62 87 GLY A N 1
ATOM 711 C CA . GLY A 1 87 ? -15.863 5.755 12.123 1.00 92.62 87 GLY A CA 1
ATOM 712 C C . GLY A 1 87 ? -15.978 4.683 11.039 1.00 92.62 87 GLY A C 1
ATOM 713 O O . GLY A 1 87 ? -16.912 3.878 11.072 1.00 92.62 87 GLY A O 1
ATOM 714 N N . ILE A 1 88 ? -15.004 4.630 10.127 1.00 90.75 88 ILE A N 1
ATOM 715 C CA . ILE A 1 88 ? -14.927 3.604 9.081 1.00 90.75 88 ILE A CA 1
ATOM 716 C C . ILE A 1 88 ? -14.760 2.217 9.695 1.00 90.75 88 ILE A C 1
ATOM 718 O O . ILE A 1 88 ? -15.566 1.333 9.417 1.00 90.75 88 ILE A O 1
ATOM 722 N N . ILE A 1 89 ? -13.755 2.027 10.553 1.00 92.06 89 ILE A N 1
ATOM 723 C CA . ILE A 1 89 ? -13.471 0.724 11.167 1.00 92.06 89 ILE A CA 1
ATOM 724 C C . ILE A 1 89 ? -14.666 0.236 11.975 1.00 92.06 89 ILE A C 1
ATOM 726 O O . ILE A 1 89 ? -15.091 -0.902 11.799 1.00 92.06 89 ILE A O 1
ATOM 730 N N . ARG A 1 90 ? -15.260 1.102 12.801 1.00 93.06 90 ARG A N 1
ATOM 731 C CA . ARG A 1 90 ? -16.455 0.763 13.577 1.00 93.06 90 ARG A CA 1
ATOM 732 C C . ARG A 1 90 ? -17.589 0.287 12.674 1.00 93.06 90 ARG A C 1
ATOM 734 O O . ARG A 1 90 ? -18.125 -0.792 12.902 1.00 93.06 90 ARG A O 1
ATOM 741 N N . SER A 1 91 ? -17.903 1.050 11.629 1.00 91.44 91 SER A N 1
ATOM 742 C CA . SER A 1 91 ? -18.985 0.711 10.698 1.00 91.44 91 SER A CA 1
ATOM 743 C C . SER A 1 91 ? -18.712 -0.605 9.964 1.00 91.44 91 SER A C 1
ATOM 745 O O . SER A 1 91 ? -19.615 -1.426 9.812 1.00 91.44 91 SER A O 1
ATOM 747 N N . THR A 1 92 ? -17.467 -0.837 9.540 1.00 90.12 92 THR A N 1
ATOM 748 C CA . THR A 1 92 ? -17.067 -2.064 8.841 1.00 90.12 92 THR A CA 1
ATOM 749 C C . THR A 1 92 ? -17.115 -3.283 9.760 1.00 90.12 92 THR A C 1
ATOM 751 O O . THR A 1 92 ? -17.659 -4.312 9.361 1.00 90.12 92 THR A O 1
ATOM 754 N N . VAL A 1 93 ? -16.606 -3.178 10.991 1.00 89.81 93 VAL A N 1
ATOM 755 C CA . VAL A 1 93 ? -16.653 -4.263 11.985 1.00 89.81 93 VAL A CA 1
ATOM 756 C C . VAL A 1 93 ? -18.103 -4.604 12.330 1.00 89.81 93 VAL A C 1
ATOM 758 O O . VAL A 1 93 ? -18.492 -5.764 12.225 1.00 89.81 93 VAL A O 1
ATOM 761 N N . GLU A 1 94 ? -18.934 -3.605 12.644 1.00 90.44 94 GLU A N 1
ATOM 762 C CA . GLU A 1 94 ? -20.358 -3.807 12.951 1.00 90.44 94 GLU A CA 1
ATOM 763 C C . GLU A 1 94 ? -21.115 -4.444 11.776 1.00 90.44 94 GLU A C 1
ATOM 765 O O . GLU A 1 94 ? -21.930 -5.353 11.962 1.00 90.44 94 GLU A O 1
ATOM 770 N N . TYR A 1 95 ? -20.835 -3.999 10.547 1.00 89.19 95 TYR A N 1
ATOM 771 C CA . TYR A 1 95 ? -21.434 -4.564 9.341 1.00 89.19 95 TYR A CA 1
ATOM 772 C C . TYR A 1 95 ? -21.035 -6.030 9.135 1.00 89.19 95 TYR A C 1
ATOM 774 O O . TYR A 1 95 ? -21.895 -6.855 8.815 1.00 89.19 95 TYR A O 1
ATOM 782 N N . ARG A 1 96 ? -19.760 -6.380 9.339 1.00 87.81 96 ARG A N 1
ATOM 783 C CA . ARG A 1 96 ? -19.270 -7.758 9.186 1.00 87.81 96 ARG A CA 1
ATOM 784 C C . ARG A 1 96 ? -19.807 -8.684 10.269 1.00 87.81 96 ARG A C 1
ATOM 786 O O . ARG A 1 96 ? -20.289 -9.763 9.933 1.00 87.81 96 ARG A O 1
ATOM 793 N N . GLU A 1 97 ? -19.812 -8.244 11.527 1.00 85.00 97 GLU A N 1
ATOM 794 C CA . GLU A 1 97 ? -20.360 -9.007 12.656 1.00 85.00 97 GLU A CA 1
ATOM 795 C C . GLU A 1 97 ? -21.862 -9.274 12.471 1.00 85.00 97 GLU A C 1
ATOM 797 O O . GLU A 1 97 ? -22.330 -10.391 12.685 1.00 85.00 97 GLU A O 1
ATOM 802 N N . LYS A 1 98 ? -22.628 -8.281 12.000 1.00 88.31 98 LYS A N 1
ATOM 803 C CA . LYS A 1 98 ? -24.074 -8.433 11.775 1.00 88.31 98 LYS A CA 1
ATOM 804 C C . LYS A 1 98 ? -24.409 -9.357 10.603 1.00 88.31 98 LYS A C 1
ATOM 806 O O . LYS A 1 98 ? -25.381 -10.108 10.677 1.00 88.31 98 LYS A O 1
ATOM 811 N N . ASN A 1 99 ? -23.648 -9.272 9.514 1.00 87.50 99 ASN A N 1
ATOM 812 C CA . ASN A 1 99 ? -23.922 -10.029 8.291 1.00 87.50 99 ASN A CA 1
ATOM 813 C C . ASN A 1 99 ? -23.146 -11.355 8.208 1.00 87.50 99 ASN A C 1
ATOM 815 O O . ASN A 1 99 ? -23.324 -12.083 7.237 1.00 87.50 99 ASN A O 1
ATOM 819 N N . ASN A 1 100 ? -22.318 -11.683 9.208 1.00 82.38 100 ASN A N 1
ATOM 820 C CA . ASN A 1 100 ? -21.419 -12.846 9.213 1.00 82.38 100 ASN A CA 1
ATOM 821 C C . ASN A 1 100 ? -20.575 -12.944 7.929 1.00 82.38 100 ASN A C 1
ATOM 823 O O . ASN A 1 100 ? -20.408 -14.020 7.353 1.00 82.38 100 ASN A O 1
ATOM 827 N N . ILE A 1 101 ? -20.078 -11.799 7.456 1.00 81.19 101 ILE A N 1
ATOM 828 C CA . ILE A 1 101 ? -19.233 -11.737 6.262 1.00 81.19 101 ILE A CA 1
ATOM 829 C C . ILE A 1 101 ? -17.815 -12.103 6.672 1.00 81.19 101 ILE A C 1
ATOM 831 O O . ILE A 1 101 ? -17.247 -11.468 7.556 1.00 81.19 101 ILE A O 1
ATOM 835 N N . PHE A 1 102 ? -17.260 -13.103 5.995 1.00 77.12 102 PHE A N 1
ATOM 836 C CA . PHE A 1 102 ? -15.880 -13.528 6.158 1.00 77.12 102 PHE A CA 1
ATOM 837 C C . PHE A 1 102 ? -15.073 -13.152 4.913 1.00 77.12 102 PHE A C 1
ATOM 839 O O . PHE A 1 102 ? -15.406 -13.576 3.803 1.00 77.12 102 PHE A O 1
ATOM 846 N N . ARG A 1 103 ? -14.020 -12.358 5.096 1.00 79.69 103 ARG A N 1
ATOM 847 C CA . ARG A 1 103 ? -13.078 -11.923 4.064 1.00 79.69 103 ARG A CA 1
ATOM 848 C C . ARG A 1 103 ? -11.666 -12.155 4.588 1.00 79.69 103 ARG A C 1
ATOM 850 O O . ARG A 1 103 ? -11.310 -11.662 5.641 1.00 79.69 103 ARG A O 1
ATOM 857 N N . LEU A 1 104 ? -10.835 -12.897 3.862 1.00 84.25 104 LEU A N 1
ATOM 858 C CA . LEU A 1 104 ? -9.449 -13.169 4.270 1.00 84.25 104 LEU A CA 1
ATOM 859 C C . LEU A 1 104 ? -8.570 -11.909 4.137 1.00 84.25 104 LEU A C 1
ATOM 861 O O . LEU A 1 104 ? -7.752 -11.811 3.229 1.00 84.25 104 LEU A O 1
ATOM 865 N N . ASP A 1 105 ? -8.774 -10.936 5.022 1.00 89.56 105 ASP A N 1
ATOM 866 C CA . ASP A 1 105 ? -8.064 -9.661 5.083 1.00 89.56 105 ASP A CA 1
ATOM 867 C C . ASP A 1 105 ? -7.549 -9.364 6.504 1.00 89.56 105 ASP A C 1
ATOM 869 O O . ASP A 1 105 ? -7.795 -10.113 7.457 1.00 89.56 105 ASP A O 1
ATOM 873 N N . PHE A 1 106 ? -6.773 -8.287 6.644 1.00 90.25 106 PHE A N 1
ATOM 874 C CA . PHE A 1 106 ? -6.158 -7.925 7.924 1.00 90.25 106 PHE A CA 1
ATOM 875 C C . PHE A 1 106 ? -7.199 -7.572 8.996 1.00 90.25 106 PHE A C 1
ATOM 877 O O . PHE A 1 106 ? -7.049 -7.958 10.155 1.00 90.25 106 PHE A O 1
ATOM 884 N N . LEU A 1 107 ? -8.283 -6.887 8.621 1.00 90.75 107 LEU A N 1
ATOM 885 C CA . LEU A 1 107 ? -9.340 -6.512 9.555 1.00 90.75 107 LEU A CA 1
ATOM 886 C C . LEU A 1 107 ? -10.051 -7.744 10.125 1.00 90.75 107 LEU A C 1
ATOM 888 O O . LEU A 1 107 ? -10.338 -7.783 11.319 1.00 90.75 107 LEU A O 1
ATOM 892 N N . ASP A 1 108 ? -10.280 -8.777 9.317 1.00 88.88 108 ASP A N 1
ATOM 893 C CA . ASP A 1 108 ? -10.851 -10.040 9.788 1.00 88.88 108 ASP A CA 1
ATOM 894 C C . ASP A 1 108 ? -9.933 -10.769 10.775 1.00 88.88 108 ASP A C 1
ATOM 896 O O . ASP A 1 108 ? -10.422 -11.399 11.717 1.00 88.88 108 ASP A O 1
ATOM 900 N N . LEU A 1 109 ? -8.608 -10.664 10.616 1.00 88.81 109 LEU A N 1
ATOM 901 C CA . LEU A 1 109 ? -7.665 -11.161 11.620 1.00 88.81 109 LEU A CA 1
ATOM 902 C C . LEU A 1 109 ? -7.838 -10.410 12.948 1.00 88.81 109 LEU A C 1
ATOM 904 O O . LEU A 1 109 ? -7.925 -11.043 14.000 1.00 88.81 109 LEU A O 1
ATOM 908 N N . LEU A 1 110 ? -7.962 -9.081 12.907 1.00 89.69 110 LEU A N 1
ATOM 909 C CA . LEU A 1 110 ? -8.179 -8.259 14.102 1.00 89.69 110 LEU A CA 1
ATOM 910 C C . LEU A 1 110 ? -9.538 -8.539 14.770 1.00 89.69 110 LEU A C 1
ATOM 912 O O . LEU A 1 110 ? -9.613 -8.631 15.995 1.00 89.69 110 LEU A O 1
ATOM 916 N N . ILE A 1 111 ? -10.603 -8.755 13.990 1.00 87.50 111 ILE A N 1
ATOM 917 C CA . ILE A 1 111 ? -11.923 -9.163 14.504 1.00 87.50 111 ILE A CA 1
ATOM 918 C C . ILE A 1 111 ? -11.835 -10.542 15.173 1.00 87.50 111 ILE A C 1
ATOM 920 O O . ILE A 1 111 ? -12.377 -10.740 16.261 1.00 87.50 111 ILE A O 1
ATOM 924 N N . LYS A 1 112 ? -11.110 -11.496 14.578 1.00 85.75 112 LYS A N 1
ATOM 925 C CA . LYS A 1 112 ? -10.882 -12.812 15.195 1.00 85.75 112 LYS A CA 1
ATOM 926 C C . LYS A 1 112 ? -10.099 -12.713 16.496 1.00 85.75 112 LYS A C 1
ATOM 928 O O . LYS A 1 112 ? -10.467 -13.388 17.449 1.00 85.75 112 LYS A O 1
ATOM 933 N N . LEU A 1 113 ? -9.067 -11.873 16.558 1.00 84.31 113 LEU A N 1
ATOM 934 C CA . LEU A 1 113 ? -8.302 -11.622 17.785 1.00 84.31 113 LEU A CA 1
ATOM 935 C C . LEU A 1 113 ? -9.156 -10.948 18.868 1.00 84.31 113 LEU A C 1
ATOM 937 O O . LEU A 1 113 ? -9.008 -11.245 20.051 1.00 84.31 113 LEU A O 1
ATOM 941 N N . ARG A 1 114 ? -10.104 -10.091 18.474 1.00 81.75 114 ARG A N 1
ATOM 942 C CA . ARG A 1 114 ? -11.116 -9.534 19.380 1.00 81.75 114 ARG A CA 1
ATOM 943 C C . ARG A 1 114 ? -12.055 -10.607 19.943 1.00 81.75 114 ARG A C 1
ATOM 945 O O . ARG A 1 114 ? -12.459 -10.504 21.098 1.00 81.75 114 ARG A O 1
ATOM 952 N N . GLN A 1 115 ? -12.403 -11.618 19.147 1.00 78.75 115 GLN A N 1
ATOM 953 C CA . GLN A 1 115 ? -13.356 -12.672 19.520 1.00 78.75 115 GLN A CA 1
ATOM 954 C C . GLN A 1 115 ? -12.711 -13.885 20.220 1.00 78.75 115 GLN A C 1
ATOM 956 O O . GLN A 1 115 ? -13.359 -14.505 21.061 1.00 78.75 115 GLN A O 1
ATOM 961 N N . ASN A 1 116 ? -11.453 -14.223 19.912 1.00 67.94 116 ASN A N 1
ATOM 962 C CA . ASN A 1 116 ? -10.747 -15.409 20.408 1.00 67.94 116 ASN A CA 1
ATOM 963 C C . ASN A 1 116 ? -9.384 -15.049 21.021 1.00 67.94 116 ASN A C 1
ATOM 965 O O . ASN A 1 116 ? -8.405 -14.841 20.307 1.00 67.94 116 ASN A O 1
ATOM 969 N N . GLN A 1 117 ? -9.296 -15.079 22.356 1.00 60.97 117 GLN A N 1
ATOM 970 C CA . GLN A 1 117 ? -8.033 -14.894 23.088 1.00 60.97 117 GLN A CA 1
ATOM 971 C C . GLN A 1 117 ? -7.016 -16.029 22.870 1.00 60.97 117 GLN A C 1
ATOM 973 O O . GLN A 1 117 ? -5.820 -15.788 23.005 1.00 60.97 117 GLN A O 1
ATOM 978 N N . SER A 1 118 ? -7.455 -17.250 22.540 1.00 51.09 118 SER A N 1
ATOM 979 C CA . SER A 1 118 ? -6.576 -18.433 22.496 1.00 51.09 118 SER A CA 1
ATOM 980 C C . SER A 1 118 ? -5.534 -18.401 21.372 1.00 51.09 118 SER A C 1
ATOM 982 O O . SER A 1 118 ? -4.516 -19.071 21.475 1.00 51.09 118 SER A O 1
ATOM 984 N N . ILE A 1 119 ? -5.737 -17.591 20.325 1.00 55.06 119 ILE A N 1
ATOM 985 C CA . ILE A 1 119 ? -4.765 -17.423 19.227 1.00 55.06 119 ILE A CA 1
ATOM 986 C C . ILE A 1 119 ? -3.492 -16.709 19.721 1.00 55.06 119 ILE A C 1
ATOM 988 O O . ILE A 1 119 ? -2.407 -16.948 19.199 1.00 55.06 119 ILE A O 1
ATOM 992 N N . LEU A 1 120 ? -3.603 -15.862 20.752 1.00 52.84 120 LEU A N 1
ATOM 993 C CA . LEU A 1 120 ? -2.454 -15.176 21.353 1.00 52.84 120 LEU A CA 1
ATOM 994 C C . LEU A 1 120 ? -1.624 -16.102 22.258 1.00 52.84 120 LEU A C 1
ATOM 996 O O . LEU A 1 120 ? -0.455 -15.819 22.497 1.00 52.84 120 LEU A O 1
ATOM 1000 N N . GLU A 1 121 ? -2.209 -17.198 22.748 1.00 50.38 121 GLU A N 1
ATOM 1001 C CA . GLU A 1 121 ? -1.543 -18.142 23.655 1.00 50.38 121 GLU A CA 1
ATOM 1002 C C . GLU A 1 121 ? -0.709 -19.194 22.903 1.00 50.38 121 GLU A C 1
ATOM 1004 O O . GLU A 1 121 ? 0.264 -19.705 23.448 1.00 50.38 121 GLU A O 1
ATOM 1009 N N . GLU A 1 122 ? -1.022 -19.488 21.636 1.00 47.16 122 GLU A N 1
ATOM 1010 C CA . GLU A 1 122 ? -0.283 -20.484 20.836 1.00 47.16 122 GLU A CA 1
ATOM 1011 C C . GLU A 1 122 ? 1.070 -19.970 20.297 1.00 47.16 122 GLU A C 1
ATOM 1013 O O . GLU A 1 122 ? 1.893 -20.763 19.838 1.00 47.16 122 GLU A O 1
ATOM 1018 N N . GLY A 1 123 ? 1.325 -18.657 20.368 1.00 48.97 123 GLY A N 1
ATOM 1019 C CA . GLY A 1 123 ? 2.574 -18.024 19.919 1.00 48.97 123 GLY A CA 1
ATOM 1020 C C . GLY A 1 123 ? 3.630 -17.805 21.010 1.00 48.97 123 GLY A C 1
ATOM 1021 O O . GLY A 1 123 ? 4.782 -17.507 20.687 1.00 48.97 123 GLY A O 1
ATOM 1022 N N . GLU A 1 124 ? 3.279 -17.955 22.291 1.00 45.47 124 GLU A N 1
ATOM 1023 C CA . GLU A 1 124 ? 4.223 -17.830 23.407 1.00 45.47 124 GLU A CA 1
ATOM 1024 C C . GLU A 1 124 ? 4.759 -19.221 23.787 1.00 45.47 124 GLU A C 1
ATOM 1026 O O . GLU A 1 124 ? 4.027 -20.118 24.201 1.00 45.47 124 GLU A O 1
ATOM 1031 N N . SER A 1 125 ? 6.070 -19.424 23.614 1.00 37.88 125 SER A N 1
ATOM 1032 C CA . SER A 1 125 ? 6.748 -20.663 24.016 1.00 37.88 125 SER A CA 1
ATOM 1033 C C . SER A 1 125 ? 6.501 -20.983 25.503 1.00 37.88 125 SER A C 1
ATOM 1035 O O . SER A 1 125 ? 6.500 -20.068 26.328 1.00 37.88 125 SER A O 1
ATOM 1037 N N . PRO A 1 126 ? 6.355 -22.266 25.890 1.00 40.12 126 PRO A N 1
ATOM 1038 C CA . PRO A 1 126 ? 6.085 -22.655 27.269 1.00 40.12 126 PRO A CA 1
ATOM 1039 C C . PRO A 1 126 ? 7.362 -22.513 28.108 1.00 40.12 126 PRO A C 1
ATOM 1041 O O . PRO A 1 126 ? 8.145 -23.452 28.239 1.00 40.12 126 PRO A O 1
ATOM 1044 N N . GLY A 1 127 ? 7.595 -21.324 28.657 1.00 39.78 127 GLY A N 1
ATOM 1045 C CA . GLY A 1 127 ? 8.802 -21.035 29.423 1.00 39.78 127 GLY A CA 1
ATOM 1046 C C . GLY A 1 127 ? 8.718 -19.739 30.217 1.00 39.78 127 GLY A C 1
ATOM 1047 O O . GLY A 1 127 ? 9.446 -18.811 29.910 1.00 39.78 127 GLY A O 1
ATOM 1048 N N . ASP A 1 128 ? 7.799 -19.670 31.181 1.00 33.31 128 ASP A N 1
ATOM 1049 C CA . ASP A 1 128 ? 8.088 -19.252 32.566 1.00 33.31 128 ASP A CA 1
ATOM 1050 C C . ASP A 1 128 ? 6.781 -19.175 33.367 1.00 33.31 128 ASP A C 1
ATOM 1052 O O . ASP A 1 128 ? 6.074 -18.169 33.421 1.00 33.31 128 ASP A O 1
ATOM 1056 N N . GLN A 1 129 ? 6.441 -20.291 34.012 1.00 44.28 129 GLN A N 1
ATOM 1057 C CA . GLN A 1 129 ? 5.414 -20.329 35.047 1.00 44.28 129 GLN A CA 1
ATOM 1058 C C . GLN A 1 129 ? 6.024 -19.873 36.376 1.00 44.28 129 GLN A C 1
ATOM 1060 O O . GLN A 1 129 ? 6.368 -20.700 37.216 1.00 44.28 129 GLN A O 1
ATOM 1065 N N . SER A 1 130 ? 6.138 -18.566 36.592 1.00 38.41 130 SER A N 1
ATOM 1066 C CA . SER A 1 130 ? 6.258 -18.017 37.948 1.00 38.41 130 SER A CA 1
ATOM 1067 C C . SER A 1 130 ? 5.920 -16.528 37.979 1.00 38.41 130 SER A C 1
ATOM 1069 O O . SER A 1 130 ? 6.810 -15.691 38.035 1.00 38.41 130 SER A O 1
ATOM 1071 N N . ASP A 1 131 ? 4.629 -16.205 37.905 1.00 33.00 131 ASP A N 1
ATOM 1072 C CA . ASP A 1 131 ? 4.005 -15.163 38.740 1.00 33.00 131 ASP A CA 1
ATOM 1073 C C . ASP A 1 131 ? 2.499 -15.100 38.455 1.00 33.00 131 ASP A C 1
ATOM 1075 O O . ASP A 1 131 ? 1.933 -14.173 37.876 1.00 33.00 131 ASP A O 1
ATOM 1079 N N . SER A 1 132 ? 1.813 -16.149 38.899 1.00 44.19 132 SER A N 1
ATOM 1080 C CA . SER A 1 132 ? 0.363 -16.324 38.846 1.00 44.19 132 SER A CA 1
ATOM 1081 C C . SER A 1 132 ? -0.374 -15.435 39.861 1.00 44.19 132 SER A C 1
ATOM 1083 O O . SER A 1 132 ? -1.112 -15.944 40.705 1.00 44.19 132 SER A O 1
ATOM 1085 N N . SER A 1 133 ? -0.170 -14.110 39.819 1.00 38.09 133 SER A N 1
ATOM 1086 C CA . SER A 1 133 ? -0.937 -13.168 40.654 1.00 38.09 133 SER A CA 1
ATOM 1087 C C . SER A 1 133 ? -0.861 -11.683 40.248 1.00 38.09 133 SER A C 1
ATOM 1089 O O . SER A 1 133 ? -0.707 -10.839 41.129 1.00 38.09 133 SER A O 1
ATOM 1091 N N . ARG A 1 134 ? -0.996 -11.319 38.957 1.00 38.66 134 ARG A N 1
ATOM 1092 C CA . ARG A 1 134 ? -1.393 -9.955 38.503 1.00 38.66 134 ARG A CA 1
ATOM 1093 C C . ARG A 1 134 ? -1.699 -9.913 36.991 1.00 38.66 134 ARG A C 1
ATOM 1095 O O . ARG A 1 134 ? -0.881 -10.355 36.207 1.00 38.66 134 ARG A O 1
ATOM 1102 N N . ALA A 1 135 ? -2.833 -9.296 36.630 1.00 40.44 135 ALA A N 1
ATOM 1103 C CA . ALA A 1 135 ? -3.434 -9.136 35.289 1.00 40.44 135 ALA A CA 1
ATOM 1104 C C . ALA A 1 135 ? -4.106 -10.421 34.754 1.00 40.44 135 ALA A C 1
ATOM 1106 O O . ALA A 1 135 ? -3.458 -11.311 34.236 1.00 40.44 135 ALA A O 1
ATOM 1107 N N . GLY A 1 136 ? -5.402 -10.654 34.970 1.00 40.84 136 GLY A N 1
ATOM 1108 C CA . GLY A 1 136 ? -6.498 -9.832 34.457 1.00 40.84 136 GLY A CA 1
ATOM 1109 C C . GLY A 1 136 ? -6.923 -10.424 33.112 1.00 40.84 136 GLY A C 1
ATOM 1110 O O . GLY A 1 136 ? -6.125 -10.426 32.185 1.00 40.84 136 GLY A O 1
ATOM 1111 N N . LYS A 1 137 ? -8.140 -10.975 33.028 1.00 42.12 137 LYS A N 1
ATOM 1112 C CA . LYS A 1 137 ? -8.787 -11.427 31.783 1.00 42.12 137 LYS A CA 1
ATOM 1113 C C . LYS A 1 137 ? -8.499 -10.370 30.697 1.00 42.12 137 LYS A C 1
ATOM 1115 O O . LYS A 1 137 ? -9.011 -9.263 30.828 1.00 42.12 137 LYS A O 1
ATOM 1120 N N . ARG A 1 138 ? -7.611 -10.631 29.727 1.00 54.50 138 ARG A N 1
ATOM 1121 C CA . ARG A 1 138 ? -7.318 -9.651 28.667 1.00 54.50 138 ARG A CA 1
ATOM 1122 C C . ARG A 1 138 ? -8.590 -9.541 27.825 1.00 54.50 138 ARG A C 1
ATOM 1124 O O . ARG A 1 138 ? -8.927 -10.471 27.101 1.00 54.50 138 ARG A O 1
ATOM 1131 N N . GLU A 1 139 ? -9.360 -8.472 28.006 1.00 64.56 139 GLU A N 1
ATOM 1132 C CA . GLU A 1 139 ? -10.467 -8.161 27.099 1.00 64.56 139 GLU A CA 1
ATOM 1133 C C . GLU A 1 139 ? -9.903 -8.135 25.667 1.00 64.56 139 GLU A C 1
ATOM 1135 O O . GLU A 1 139 ? -8.780 -7.675 25.459 1.00 64.56 139 GLU A O 1
ATOM 1140 N N . GLY A 1 140 ? -10.615 -8.729 24.703 1.00 73.44 140 GLY A N 1
ATOM 1141 C CA . GLY A 1 140 ? -10.177 -8.726 23.304 1.00 73.44 140 GLY A CA 1
ATOM 1142 C C . GLY A 1 140 ? -10.010 -7.299 22.773 1.00 73.44 140 GLY A C 1
ATOM 1143 O O . GLY A 1 140 ? -10.514 -6.354 23.378 1.00 73.44 140 GLY A O 1
ATOM 1144 N N . LEU A 1 141 ? -9.329 -7.151 21.631 1.00 84.50 141 LEU A N 1
ATOM 1145 C CA . LEU A 1 141 ? -9.027 -5.843 21.035 1.00 84.50 141 LEU A CA 1
ATOM 1146 C C . LEU A 1 141 ? -10.257 -4.921 20.999 1.00 84.50 141 LEU A C 1
ATOM 1148 O O . LEU A 1 141 ? -11.313 -5.255 20.449 1.00 84.50 141 LEU A O 1
ATOM 1152 N N . THR A 1 142 ? -10.102 -3.734 21.573 1.00 89.75 142 THR A N 1
ATOM 1153 C CA . THR A 1 142 ? -11.079 -2.648 21.480 1.00 89.75 142 THR A CA 1
ATOM 1154 C C . THR A 1 142 ? -11.158 -2.124 20.044 1.00 89.75 142 THR A C 1
ATOM 1156 O O . THR A 1 142 ? -10.232 -2.287 19.249 1.00 89.75 142 THR A O 1
ATOM 1159 N N . ILE A 1 143 ? -12.264 -1.466 19.681 1.00 89.06 143 ILE A N 1
ATOM 1160 C CA . ILE A 1 143 ? -12.395 -0.855 18.345 1.00 89.06 143 ILE A CA 1
ATOM 1161 C C . ILE A 1 143 ? -11.313 0.205 18.132 1.00 89.06 143 ILE A C 1
ATOM 1163 O O . ILE A 1 143 ? -10.811 0.371 17.021 1.00 89.06 143 ILE A O 1
ATOM 1167 N N . GLU A 1 144 ? -10.935 0.901 19.196 1.00 90.00 144 GLU A N 1
ATOM 1168 C CA . GLU A 1 144 ? -9.870 1.891 19.212 1.00 90.00 144 GLU A CA 1
ATOM 1169 C C . GLU A 1 144 ? -8.506 1.250 18.911 1.00 90.00 144 GLU A C 1
ATOM 1171 O O . GLU A 1 14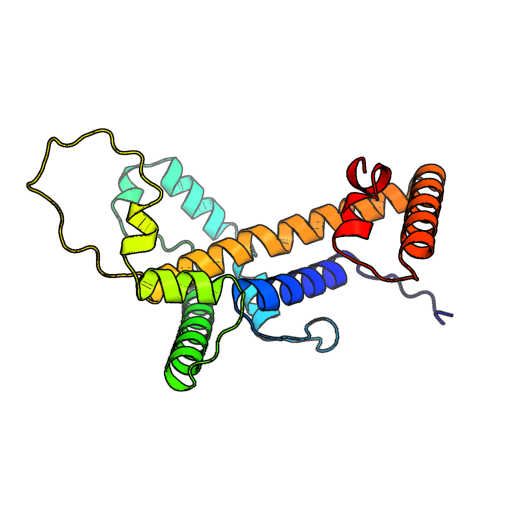4 ? -7.771 1.780 18.080 1.00 90.00 144 GLU A O 1
ATOM 1176 N N . GLU A 1 145 ? -8.194 0.091 19.499 1.00 89.44 145 GLU A N 1
ATOM 1177 C CA . GLU A 1 145 ? -6.965 -0.664 19.201 1.00 89.44 145 GLU A CA 1
ATOM 1178 C C . GLU A 1 145 ? -6.969 -1.227 17.774 1.00 89.44 145 GLU A C 1
ATOM 1180 O O . GLU A 1 145 ? -5.990 -1.058 17.053 1.00 89.44 145 GLU A O 1
ATOM 1185 N N . ILE A 1 146 ? -8.084 -1.805 17.310 1.00 91.31 146 ILE A N 1
ATOM 1186 C CA . ILE A 1 146 ? -8.225 -2.263 15.913 1.00 91.31 146 ILE A CA 1
ATOM 1187 C C . ILE A 1 146 ? -8.012 -1.098 14.944 1.00 91.31 146 ILE A C 1
ATOM 1189 O O . ILE A 1 146 ? -7.322 -1.233 13.930 1.00 91.31 146 ILE A O 1
ATOM 1193 N N . THR A 1 147 ? -8.588 0.065 15.255 1.00 91.25 147 THR A N 1
ATOM 1194 C CA . THR A 1 147 ? -8.414 1.271 14.443 1.00 91.25 147 THR A CA 1
ATOM 1195 C C . THR A 1 147 ? -6.959 1.714 14.437 1.00 91.25 147 THR A C 1
ATOM 1197 O O . THR A 1 147 ? -6.442 2.043 13.372 1.00 91.25 147 THR A O 1
ATOM 1200 N N . ALA A 1 148 ? -6.294 1.713 15.595 1.00 89.69 148 ALA A N 1
ATOM 1201 C CA . ALA A 1 148 ? -4.894 2.098 15.710 1.00 89.69 148 ALA A CA 1
ATOM 1202 C C . ALA A 1 148 ? -3.983 1.189 14.869 1.00 89.69 148 ALA A C 1
ATOM 1204 O O . ALA A 1 148 ? -3.187 1.705 14.087 1.00 89.69 148 ALA A O 1
ATOM 1205 N N . GLU A 1 149 ? -4.153 -0.132 14.956 1.00 90.44 149 GLU A N 1
ATOM 1206 C CA . GLU A 1 149 ? -3.368 -1.104 14.183 1.00 90.44 149 GLU A CA 1
ATOM 1207 C C . GLU A 1 149 ? -3.625 -0.989 12.676 1.00 90.44 149 GLU A C 1
ATOM 1209 O O . GLU A 1 149 ? -2.693 -0.939 11.871 1.00 90.44 149 GLU A O 1
ATOM 1214 N N . THR A 1 150 ? -4.891 -0.859 12.267 1.00 90.56 150 THR A N 1
ATOM 1215 C CA . THR A 1 150 ? -5.226 -0.712 10.840 1.00 90.56 150 THR A CA 1
ATOM 1216 C C . THR A 1 150 ? -4.702 0.612 10.279 1.00 90.56 150 THR A C 1
ATOM 1218 O O . THR A 1 150 ? -4.181 0.669 9.164 1.00 90.56 150 THR A O 1
ATOM 1221 N N . TYR A 1 151 ? -4.784 1.687 11.065 1.00 88.88 151 TYR A N 1
ATOM 1222 C CA . TYR A 1 151 ? -4.232 2.984 10.695 1.00 88.88 151 TYR A CA 1
ATOM 1223 C C . TYR A 1 151 ? -2.695 2.965 10.629 1.00 88.88 151 TYR A C 1
ATOM 1225 O O . TYR A 1 151 ? -2.114 3.582 9.734 1.00 88.88 151 TYR A O 1
ATOM 1233 N N . LEU A 1 152 ? -2.022 2.246 11.532 1.00 89.12 152 LEU A N 1
ATOM 1234 C CA . LEU A 1 152 ? -0.572 2.065 11.482 1.00 89.12 152 LEU A CA 1
ATOM 1235 C C . LEU A 1 152 ? -0.157 1.366 10.184 1.00 89.12 152 LEU A C 1
ATOM 1237 O O . LEU A 1 152 ? 0.741 1.847 9.494 1.00 89.12 152 LEU A O 1
ATOM 1241 N N . PHE A 1 153 ? -0.853 0.289 9.816 1.00 87.94 153 PHE A N 1
ATOM 1242 C CA . PHE A 1 153 ? -0.607 -0.434 8.569 1.00 87.94 153 PHE A CA 1
ATOM 1243 C C . PHE A 1 153 ? -0.824 0.460 7.335 1.00 87.94 153 PHE A C 1
ATOM 1245 O O . PHE A 1 153 ? -0.000 0.479 6.420 1.00 87.94 153 PHE A O 1
ATOM 1252 N N . PHE A 1 154 ? -1.881 1.281 7.351 1.00 87.81 154 PHE A N 1
ATOM 1253 C CA . PHE A 1 154 ? -2.131 2.303 6.332 1.00 87.81 154 PHE A CA 1
ATOM 1254 C C . PHE A 1 154 ? -0.984 3.305 6.197 1.00 87.81 154 PHE A C 1
ATOM 1256 O O . PHE A 1 154 ? -0.431 3.491 5.112 1.00 87.81 154 PHE A O 1
ATOM 1263 N N . SER A 1 155 ? -0.611 3.937 7.310 1.00 84.00 155 SER A N 1
ATOM 1264 C CA . SER A 1 155 ? 0.435 4.957 7.340 1.00 84.00 155 SER A CA 1
ATOM 1265 C C . SER A 1 155 ? 1.792 4.403 6.920 1.00 84.00 155 SER A C 1
ATOM 1267 O O . SER A 1 155 ? 2.556 5.118 6.274 1.00 84.00 155 SER A O 1
ATOM 1269 N N . ALA A 1 156 ? 2.110 3.169 7.311 1.00 86.25 156 ALA A N 1
ATOM 1270 C CA . ALA A 1 156 ? 3.388 2.547 7.004 1.00 86.25 156 ALA A CA 1
ATOM 1271 C C . ALA A 1 156 ? 3.503 2.173 5.523 1.00 86.25 156 ALA A C 1
ATOM 1273 O O . ALA A 1 156 ? 4.585 2.324 4.960 1.00 86.25 156 ALA A O 1
ATOM 1274 N N . GLY A 1 157 ? 2.416 1.706 4.900 1.00 82.94 157 GLY A N 1
ATOM 1275 C CA . GLY A 1 157 ? 2.454 1.170 3.541 1.00 82.94 157 GLY A CA 1
ATOM 1276 C C . GLY A 1 157 ? 2.218 2.193 2.430 1.00 82.94 157 GLY A C 1
ATOM 1277 O O . GLY A 1 157 ? 2.780 2.042 1.352 1.00 82.94 157 GLY A O 1
ATOM 1278 N N . PHE A 1 158 ? 1.387 3.223 2.628 1.00 82.62 158 PHE A N 1
ATOM 1279 C CA . PHE A 1 158 ? 0.900 3.966 1.455 1.00 82.62 158 PHE A CA 1
ATOM 1280 C C . PHE A 1 158 ? 1.993 4.850 0.811 1.00 82.62 158 PHE A C 1
ATOM 1282 O O . PHE A 1 158 ? 2.214 4.761 -0.398 1.00 82.62 158 PHE A O 1
ATOM 1289 N N . GLU A 1 159 ? 2.711 5.664 1.599 1.00 82.75 159 GLU A N 1
ATOM 1290 C CA . GLU A 1 159 ? 3.699 6.631 1.086 1.00 82.75 159 GLU A CA 1
ATOM 1291 C C . GLU A 1 159 ? 5.046 5.974 0.800 1.00 82.75 159 GLU A C 1
ATOM 1293 O O . GLU A 1 159 ? 5.709 6.318 -0.178 1.00 82.75 159 GLU A O 1
ATOM 1298 N N . THR A 1 160 ? 5.466 5.028 1.642 1.00 88.94 160 THR A N 1
ATOM 1299 C CA . THR A 1 160 ? 6.754 4.345 1.478 1.00 88.94 160 THR A CA 1
ATOM 1300 C C . THR A 1 160 ? 6.763 3.540 0.183 1.00 88.94 160 THR A C 1
ATOM 1302 O O . THR A 1 160 ? 7.645 3.752 -0.642 1.00 88.94 160 THR A O 1
ATOM 1305 N N . THR A 1 161 ? 5.736 2.718 -0.058 1.00 92.00 161 THR A N 1
ATOM 1306 C CA . THR A 1 161 ? 5.602 1.933 -1.288 1.00 92.00 161 THR A CA 1
ATOM 1307 C C . THR A 1 161 ? 5.455 2.829 -2.515 1.00 92.00 161 THR A C 1
ATOM 1309 O O . THR A 1 161 ? 6.109 2.570 -3.523 1.00 92.00 161 THR A O 1
ATOM 1312 N N . ALA A 1 162 ? 4.671 3.913 -2.440 1.00 91.06 162 ALA A N 1
ATOM 1313 C CA . ALA A 1 162 ? 4.527 4.839 -3.566 1.00 91.06 162 ALA A CA 1
ATOM 1314 C C . ALA A 1 162 ? 5.868 5.490 -3.937 1.00 91.06 162 ALA A C 1
ATOM 1316 O O . ALA A 1 162 ? 6.222 5.544 -5.114 1.00 91.06 162 ALA A O 1
ATOM 1317 N N . ASN A 1 163 ? 6.647 5.924 -2.942 1.00 91.75 163 ASN A N 1
ATOM 1318 C CA . ASN A 1 163 ? 7.974 6.489 -3.173 1.00 91.75 163 ASN A CA 1
ATOM 1319 C C . ASN A 1 163 ? 8.964 5.437 -3.693 1.00 91.75 163 ASN A C 1
ATOM 1321 O O . ASN A 1 163 ? 9.725 5.742 -4.605 1.00 91.75 163 ASN A O 1
ATOM 1325 N N . THR A 1 164 ? 8.953 4.210 -3.166 1.00 93.50 164 THR A N 1
ATOM 1326 C CA . THR A 1 164 ? 9.821 3.126 -3.655 1.00 93.50 164 THR A CA 1
ATOM 1327 C C . THR A 1 164 ? 9.548 2.820 -5.125 1.00 93.50 164 THR A C 1
ATOM 1329 O O . THR A 1 164 ? 10.484 2.802 -5.920 1.00 93.50 164 THR A O 1
ATOM 1332 N N . ILE A 1 165 ? 8.278 2.661 -5.513 1.00 94.31 165 ILE A N 1
ATOM 1333 C CA . ILE A 1 165 ? 7.915 2.423 -6.917 1.00 94.31 165 ILE A CA 1
ATOM 1334 C C . ILE A 1 165 ? 8.296 3.637 -7.774 1.00 94.31 165 ILE A C 1
ATOM 1336 O O . ILE A 1 165 ? 8.824 3.467 -8.867 1.00 94.31 165 ILE A O 1
ATOM 1340 N N . MET A 1 166 ? 8.100 4.863 -7.280 1.00 93.81 166 MET A N 1
ATOM 1341 C CA . MET A 1 166 ? 8.505 6.080 -7.990 1.00 93.81 166 MET A CA 1
ATOM 1342 C C . MET A 1 166 ? 10.016 6.108 -8.263 1.00 93.81 166 MET A C 1
ATOM 1344 O O . MET A 1 166 ? 10.418 6.417 -9.383 1.00 93.81 166 MET A O 1
ATOM 1348 N N . PHE A 1 167 ? 10.851 5.781 -7.272 1.00 93.81 167 PHE A N 1
ATOM 1349 C CA . PHE A 1 167 ? 12.304 5.712 -7.455 1.00 93.81 167 PHE A CA 1
ATOM 1350 C C . PHE A 1 167 ? 12.708 4.583 -8.404 1.00 93.81 167 PHE A C 1
ATOM 1352 O O . PHE A 1 167 ? 13.538 4.812 -9.277 1.00 93.81 167 PHE A O 1
ATOM 1359 N N . CYS A 1 168 ? 12.085 3.409 -8.293 1.00 94.75 168 CYS A N 1
ATOM 1360 C CA . CYS A 1 168 ? 12.301 2.299 -9.220 1.00 94.75 168 CYS A CA 1
ATOM 1361 C C . CYS A 1 168 ? 11.980 2.715 -10.668 1.00 94.75 168 CYS A C 1
ATOM 1363 O O . CYS A 1 168 ? 12.823 2.589 -11.551 1.00 94.75 168 CYS A O 1
ATOM 1365 N N . LEU A 1 169 ? 10.807 3.313 -10.909 1.00 94.44 169 LEU A N 1
ATOM 1366 C CA . LEU A 1 169 ? 10.417 3.809 -12.233 1.00 94.44 169 LEU A CA 1
ATOM 1367 C C . LEU A 1 169 ? 11.363 4.891 -12.757 1.00 94.44 169 LEU A C 1
ATOM 1369 O O . LEU A 1 169 ? 11.654 4.918 -13.951 1.00 94.44 169 LEU A O 1
ATOM 1373 N N . TYR A 1 170 ? 11.846 5.773 -11.882 1.00 94.19 170 TYR A N 1
ATOM 1374 C CA . TYR A 1 170 ? 12.831 6.785 -12.247 1.00 94.19 170 TYR A CA 1
ATOM 1375 C C . TYR A 1 170 ? 14.156 6.150 -12.693 1.00 94.19 170 TYR A C 1
ATOM 1377 O O . TYR A 1 170 ? 14.663 6.486 -13.762 1.00 94.19 170 TYR A O 1
ATOM 1385 N N . GLU A 1 171 ? 14.690 5.197 -11.924 1.00 94.62 171 GLU A N 1
AT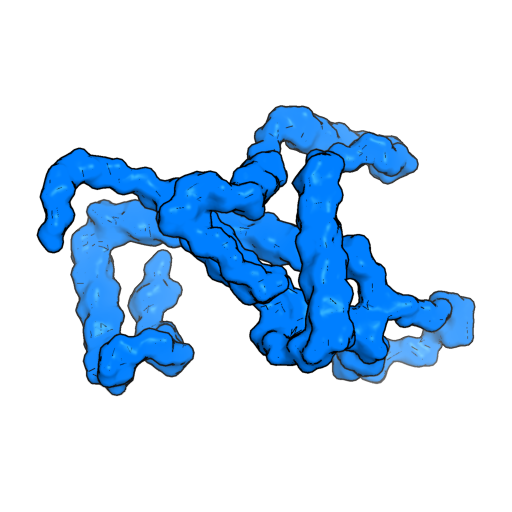OM 1386 C CA . GLU A 1 171 ? 15.925 4.489 -12.278 1.00 94.62 171 GLU A CA 1
ATOM 1387 C C . GLU A 1 171 ? 15.768 3.678 -13.569 1.00 94.62 171 GLU A C 1
ATOM 1389 O O . GLU A 1 171 ? 16.660 3.705 -14.415 1.00 94.62 171 GLU A O 1
ATOM 1394 N N . LEU A 1 172 ? 14.624 3.019 -13.775 1.00 95.62 172 LEU A N 1
ATOM 1395 C CA . LEU A 1 172 ? 14.325 2.306 -15.019 1.00 95.62 172 LEU A CA 1
ATOM 1396 C C . LEU A 1 172 ? 14.292 3.261 -16.218 1.00 95.62 172 LEU A C 1
ATOM 1398 O O . LEU A 1 172 ? 14.957 2.998 -17.215 1.00 95.62 172 LEU A O 1
ATOM 1402 N N . ALA A 1 173 ? 13.606 4.401 -16.095 1.00 93.81 173 ALA A N 1
ATOM 1403 C CA . ALA A 1 173 ? 13.510 5.400 -17.160 1.00 93.81 173 ALA A CA 1
ATOM 1404 C C . ALA A 1 173 ? 14.852 6.077 -17.495 1.00 93.81 173 ALA A C 1
ATOM 1406 O O . ALA A 1 173 ? 15.016 6.615 -18.588 1.00 93.81 173 ALA A O 1
ATOM 1407 N N . CYS A 1 174 ? 15.808 6.092 -16.563 1.00 95.50 174 CYS A N 1
ATOM 1408 C CA . CYS A 1 174 ? 17.160 6.598 -16.802 1.00 95.50 174 CYS A CA 1
ATOM 1409 C C . CYS A 1 174 ? 18.136 5.528 -17.321 1.00 95.50 174 CYS A C 1
ATOM 1411 O O . CYS A 1 174 ? 19.241 5.877 -17.741 1.00 95.50 174 CYS A O 1
ATOM 1413 N N . ASN A 1 175 ? 17.766 4.244 -17.282 1.00 96.62 175 ASN A N 1
ATOM 1414 C CA . ASN A 1 175 ? 18.649 3.126 -17.601 1.00 96.62 175 ASN A CA 1
ATOM 1415 C C . ASN A 1 175 ? 17.975 2.122 -18.554 1.00 96.62 175 ASN A C 1
ATOM 1417 O O . ASN A 1 175 ? 17.681 0.992 -18.159 1.00 96.62 175 ASN A O 1
ATOM 1421 N N . ASP A 1 176 ? 17.845 2.488 -19.833 1.00 95.94 176 ASP A N 1
ATOM 1422 C CA . ASP A 1 176 ? 17.193 1.681 -20.884 1.00 95.94 176 ASP A CA 1
ATOM 1423 C C . ASP A 1 176 ? 17.628 0.205 -20.885 1.00 95.94 176 ASP A C 1
ATOM 1425 O O . ASP A 1 176 ? 16.811 -0.703 -20.956 1.00 95.94 176 ASP A O 1
ATOM 1429 N N . ARG A 1 177 ? 18.929 -0.070 -20.711 1.00 96.75 177 ARG A N 1
ATOM 1430 C CA . ARG A 1 177 ? 19.454 -1.448 -20.685 1.00 96.75 177 ARG A CA 1
ATOM 1431 C C . ARG A 1 177 ? 18.902 -2.286 -19.523 1.00 96.75 177 ARG A C 1
ATOM 1433 O O . ARG A 1 177 ? 18.750 -3.497 -19.669 1.00 96.75 177 ARG A O 1
ATOM 1440 N N . ILE A 1 178 ? 18.702 -1.673 -18.355 1.00 96.75 178 ILE A N 1
ATOM 1441 C CA . ILE A 1 178 ? 18.124 -2.343 -17.180 1.00 96.75 178 ILE A CA 1
ATOM 1442 C C . ILE A 1 178 ? 16.630 -2.551 -17.421 1.00 96.75 178 ILE A C 1
ATOM 1444 O O . ILE A 1 178 ? 16.136 -3.655 -17.201 1.00 96.75 178 ILE A O 1
ATOM 1448 N N . GLN A 1 179 ? 15.947 -1.527 -17.938 1.00 97.31 179 GLN A N 1
ATOM 1449 C CA . GLN A 1 179 ? 14.529 -1.587 -18.274 1.00 97.31 179 GLN A CA 1
ATOM 1450 C C . GLN A 1 179 ? 14.217 -2.674 -19.306 1.00 97.31 179 GLN A C 1
ATOM 1452 O O . GLN A 1 179 ? 13.335 -3.490 -19.059 1.00 97.31 179 GLN A O 1
ATOM 1457 N N . ASP A 1 180 ? 14.966 -2.742 -20.407 1.00 97.50 180 ASP A N 1
ATOM 1458 C CA . ASP A 1 180 ? 14.789 -3.767 -21.440 1.00 97.50 180 ASP A CA 1
ATOM 1459 C C . ASP A 1 180 ? 14.985 -5.166 -20.858 1.00 97.50 180 ASP A C 1
ATOM 1461 O O . ASP A 1 180 ? 14.199 -6.074 -21.115 1.00 97.50 180 ASP A O 1
ATOM 1465 N N . LYS A 1 181 ? 16.027 -5.354 -20.041 1.00 97.38 181 LYS A N 1
ATOM 1466 C CA . LYS A 1 181 ? 16.293 -6.653 -19.423 1.00 97.38 181 LYS A CA 1
ATOM 1467 C C . LYS A 1 181 ? 15.167 -7.069 -18.468 1.00 97.38 181 LYS A C 1
ATOM 1469 O O . LYS A 1 181 ? 14.791 -8.236 -18.479 1.00 97.38 181 LYS A O 1
ATOM 1474 N N . LEU A 1 182 ? 14.647 -6.139 -17.665 1.00 97.44 182 LEU A N 1
ATOM 1475 C CA . LEU A 1 182 ? 13.498 -6.389 -16.793 1.00 97.44 182 LEU A CA 1
ATOM 1476 C C . LEU A 1 182 ? 12.246 -6.723 -17.606 1.00 97.44 182 LEU A C 1
ATOM 1478 O O . LEU A 1 182 ? 11.566 -7.692 -17.293 1.00 97.44 182 LEU A O 1
ATOM 1482 N N . TYR A 1 183 ? 11.972 -5.958 -18.664 1.00 96.81 183 TYR A N 1
ATOM 1483 C CA . TYR A 1 183 ? 10.839 -6.196 -19.553 1.00 96.81 183 TYR A CA 1
ATOM 1484 C C . TYR A 1 183 ? 10.871 -7.618 -20.123 1.00 96.81 183 TYR A C 1
ATOM 1486 O O . TYR A 1 183 ? 9.885 -8.337 -20.015 1.00 96.81 183 TYR A O 1
ATOM 1494 N N . TRP A 1 184 ? 12.017 -8.059 -20.652 1.00 97.62 184 TRP A N 1
ATOM 1495 C CA . TRP A 1 184 ? 12.134 -9.407 -21.209 1.00 97.62 184 TRP A CA 1
ATOM 1496 C C . TRP A 1 184 ? 11.995 -10.515 -20.163 1.00 97.62 184 TRP A C 1
ATOM 1498 O O . TRP A 1 184 ? 11.402 -11.538 -20.484 1.00 97.62 184 TRP A O 1
ATOM 1508 N N . GLU A 1 185 ? 12.488 -10.323 -18.932 1.00 97.25 185 GLU A N 1
ATOM 1509 C CA . GLU A 1 185 ? 12.226 -11.291 -17.855 1.00 97.25 185 GLU A CA 1
ATOM 1510 C C . GLU A 1 185 ? 10.726 -11.386 -17.555 1.00 97.25 185 GLU A C 1
ATOM 1512 O O . GLU A 1 185 ? 10.190 -12.487 -17.468 1.00 97.25 185 GLU A O 1
ATOM 1517 N N . VAL A 1 186 ? 10.043 -10.246 -17.414 1.00 96.56 186 VAL A N 1
ATOM 1518 C CA . VAL A 1 186 ? 8.607 -10.224 -17.110 1.00 96.56 186 VAL A CA 1
ATOM 1519 C C . VAL A 1 186 ? 7.808 -10.910 -18.216 1.00 96.56 186 VAL A C 1
ATOM 1521 O O . VAL A 1 186 ? 6.971 -11.752 -17.908 1.00 96.56 186 VAL A O 1
ATOM 1524 N N . GLU A 1 187 ? 8.082 -10.604 -19.484 1.00 96.69 187 GLU A N 1
ATOM 1525 C CA . GLU A 1 187 ? 7.394 -11.234 -20.618 1.00 96.69 187 GLU A CA 1
ATOM 1526 C C . GLU A 1 187 ? 7.661 -12.745 -20.673 1.00 96.69 187 GLU A C 1
ATOM 1528 O O . GLU A 1 187 ? 6.722 -13.519 -20.823 1.00 96.69 187 GLU A O 1
ATOM 1533 N N . GLU A 1 188 ? 8.912 -13.184 -20.486 1.00 96.56 188 GLU A N 1
ATOM 1534 C CA . GLU A 1 188 ? 9.266 -14.611 -20.485 1.00 96.56 188 GLU A CA 1
ATOM 1535 C C . GLU A 1 188 ? 8.554 -15.371 -19.358 1.00 96.56 188 GLU A C 1
ATOM 1537 O O . GLU A 1 188 ? 8.014 -16.458 -19.575 1.00 96.56 188 GLU A O 1
ATOM 1542 N N . VAL A 1 189 ? 8.523 -14.801 -18.151 1.00 96.44 189 VAL A N 1
ATOM 1543 C CA . VAL A 1 189 ? 7.811 -15.404 -17.022 1.00 96.44 189 VAL A CA 1
ATOM 1544 C C . VAL A 1 189 ? 6.307 -15.426 -17.292 1.00 96.44 189 VAL A C 1
ATOM 1546 O O . VAL A 1 189 ? 5.679 -16.459 -17.090 1.00 96.44 189 VAL A O 1
ATOM 1549 N N . LEU A 1 190 ? 5.708 -14.347 -17.794 1.00 95.44 190 LEU A N 1
ATOM 1550 C CA . LEU A 1 190 ? 4.272 -14.333 -18.083 1.00 95.44 190 LEU A CA 1
ATOM 1551 C C . LEU A 1 190 ? 3.889 -15.318 -19.192 1.00 95.44 190 LEU A C 1
ATOM 1553 O O . LEU A 1 190 ? 2.889 -16.018 -19.040 1.00 95.44 190 LEU A O 1
ATOM 1557 N N . ASP A 1 191 ? 4.692 -15.456 -20.246 1.00 95.69 191 ASP A N 1
ATOM 1558 C CA . ASP A 1 191 ? 4.468 -16.449 -21.305 1.00 95.69 191 ASP A CA 1
ATOM 1559 C C . ASP A 1 191 ? 4.466 -17.885 -20.751 1.00 95.69 191 ASP A C 1
ATOM 1561 O O . ASP A 1 191 ? 3.651 -18.718 -21.159 1.00 95.69 191 ASP A O 1
ATOM 1565 N N . ASN A 1 192 ? 5.327 -18.171 -19.769 1.00 94.75 192 ASN A N 1
ATOM 1566 C CA . ASN A 1 192 ? 5.368 -19.468 -19.087 1.00 94.75 192 ASN A CA 1
ATOM 1567 C C . ASN A 1 192 ? 4.160 -19.714 -18.163 1.00 94.75 192 ASN A C 1
ATOM 1569 O O . ASN A 1 192 ? 3.871 -20.866 -17.835 1.00 94.75 192 ASN A O 1
ATOM 1573 N N . HIS A 1 193 ? 3.449 -18.656 -17.762 1.00 94.38 193 HIS A N 1
ATOM 1574 C CA . HIS A 1 193 ? 2.274 -18.695 -16.881 1.00 94.38 193 HIS A CA 1
ATOM 1575 C C . HIS A 1 193 ? 0.973 -18.324 -17.616 1.00 94.38 193 HIS A C 1
ATOM 1577 O O . HIS A 1 193 ? 0.040 -17.817 -17.003 1.00 94.38 193 HIS A O 1
ATOM 1583 N N . GLU A 1 194 ? 0.892 -18.572 -18.929 1.00 93.44 194 GLU A N 1
ATOM 1584 C CA . GLU A 1 194 ? -0.303 -18.318 -19.763 1.00 93.44 194 GLU A CA 1
ATOM 1585 C C . GLU A 1 194 ? -0.785 -16.848 -19.752 1.00 93.44 194 GLU A C 1
ATOM 1587 O O . GLU A 1 194 ? -1.947 -16.554 -20.032 1.00 93.44 194 GLU A O 1
ATOM 1592 N N . GLY A 1 195 ? 0.117 -15.909 -19.455 1.00 90.88 195 GLY A N 1
ATOM 1593 C CA . GLY A 1 195 ? -0.166 -14.480 -19.327 1.00 90.88 195 GLY A CA 1
ATOM 1594 C C . GLY A 1 195 ? -0.727 -14.055 -17.965 1.00 90.88 195 GLY A C 1
ATOM 1595 O O . GLY A 1 195 ? -1.005 -12.869 -17.776 1.00 90.88 195 GLY A O 1
ATOM 1596 N N . ASP A 1 196 ? -0.881 -14.978 -17.010 1.00 91.38 196 ASP A N 1
ATOM 1597 C CA . ASP A 1 196 ? -1.444 -14.686 -15.692 1.00 91.38 196 ASP A CA 1
ATOM 1598 C C . ASP A 1 196 ? -0.377 -14.224 -14.688 1.00 91.38 196 ASP A C 1
ATOM 1600 O O . ASP A 1 196 ? 0.637 -14.883 -14.442 1.00 91.38 196 ASP A O 1
ATOM 1604 N N . ILE A 1 197 ? -0.661 -13.113 -14.000 1.00 92.81 197 ILE A N 1
ATOM 1605 C CA . ILE A 1 197 ? 0.133 -12.639 -12.856 1.00 92.81 197 ILE A CA 1
ATOM 1606 C C . ILE A 1 197 ? -0.255 -13.465 -11.622 1.00 92.81 197 ILE A C 1
ATOM 1608 O O . ILE A 1 197 ? -1.045 -13.043 -10.772 1.00 92.81 197 ILE A O 1
ATOM 1612 N N . SER A 1 198 ? 0.272 -14.685 -11.549 1.00 94.00 198 SER A N 1
ATOM 1613 C CA . SER A 1 198 ? 0.074 -15.591 -10.420 1.00 94.00 198 SER A CA 1
ATOM 1614 C C . SER A 1 198 ? 1.100 -15.343 -9.304 1.00 94.00 198 SER A C 1
ATOM 1616 O O . SER A 1 198 ? 2.147 -14.728 -9.510 1.00 94.00 198 SER A O 1
ATOM 1618 N N . TYR A 1 199 ? 0.830 -15.860 -8.099 1.00 92.56 199 TYR A N 1
ATOM 1619 C CA . TYR A 1 199 ? 1.817 -15.837 -7.010 1.00 92.56 199 TYR A CA 1
ATOM 1620 C C . TYR A 1 199 ? 3.122 -16.533 -7.416 1.00 92.56 199 TYR A C 1
ATOM 1622 O O . TYR A 1 199 ? 4.204 -16.066 -7.074 1.00 92.56 199 TYR A O 1
ATOM 1630 N N . GLN A 1 200 ? 3.015 -17.630 -8.168 1.00 93.62 200 GLN A N 1
ATOM 1631 C CA . GLN A 1 200 ? 4.173 -18.379 -8.631 1.00 93.62 200 GLN A CA 1
ATOM 1632 C C . GLN A 1 200 ? 4.960 -17.591 -9.687 1.00 93.62 200 GLN A C 1
ATOM 1634 O O . GLN A 1 200 ? 6.178 -17.507 -9.577 1.00 93.62 200 GLN A O 1
ATOM 1639 N N . ALA A 1 201 ? 4.273 -16.944 -10.634 1.00 94.44 201 ALA A N 1
ATOM 1640 C CA . ALA A 1 201 ? 4.904 -16.080 -11.630 1.00 94.44 201 ALA A CA 1
ATOM 1641 C C . ALA A 1 201 ? 5.725 -14.971 -10.955 1.00 94.44 201 ALA A C 1
ATOM 1643 O O . ALA A 1 201 ? 6.897 -14.789 -11.263 1.00 94.44 201 ALA A O 1
ATOM 1644 N N . LEU A 1 202 ? 5.157 -14.287 -9.955 1.00 94.00 202 LEU A N 1
ATOM 1645 C CA . LEU A 1 202 ? 5.875 -13.249 -9.206 1.00 94.00 202 LEU A CA 1
ATOM 1646 C C . LEU A 1 202 ? 7.126 -13.780 -8.491 1.00 94.00 202 LEU A C 1
ATOM 1648 O O . LEU A 1 202 ? 8.129 -13.077 -8.428 1.00 94.00 202 LEU A O 1
ATOM 1652 N N . GLN A 1 203 ? 7.094 -15.009 -7.964 1.00 94.31 203 GLN A N 1
ATOM 1653 C CA . GLN A 1 203 ? 8.271 -15.622 -7.333 1.00 94.31 203 GLN A CA 1
ATOM 1654 C C . GLN A 1 203 ? 9.376 -15.997 -8.331 1.00 94.31 203 GLN A C 1
ATOM 1656 O O . GLN A 1 203 ? 10.531 -16.133 -7.930 1.00 94.31 203 GLN A O 1
ATOM 1661 N N . GLU A 1 204 ? 9.038 -16.180 -9.606 1.00 95.25 204 GLU A N 1
ATOM 1662 C CA . GLU A 1 204 ? 9.984 -16.541 -10.666 1.00 95.25 204 GLU A CA 1
ATOM 1663 C C . GLU A 1 204 ? 10.676 -15.312 -11.297 1.00 95.25 204 GLU A C 1
ATOM 1665 O O . GLU A 1 204 ? 11.689 -15.468 -11.979 1.00 95.25 204 GLU A O 1
ATOM 1670 N N . MET A 1 205 ? 10.210 -14.087 -11.018 1.00 95.44 205 MET A N 1
ATOM 1671 C CA . MET A 1 205 ? 10.799 -12.826 -11.506 1.00 95.44 205 MET A CA 1
ATOM 1672 C C . MET A 1 205 ? 12.047 -12.413 -10.699 1.00 95.44 205 MET A C 1
ATOM 1674 O O . MET A 1 205 ? 12.034 -11.490 -9.882 1.00 95.44 205 MET A O 1
ATOM 1678 N N . THR A 1 206 ? 13.153 -13.131 -10.901 1.00 95.94 206 THR A N 1
ATOM 1679 C CA . THR A 1 206 ? 14.382 -12.993 -10.097 1.00 95.94 206 THR A CA 1
ATOM 1680 C C . THR A 1 206 ? 15.166 -11.697 -10.305 1.00 95.94 206 THR A C 1
ATOM 1682 O O . THR A 1 206 ? 15.876 -11.254 -9.401 1.00 95.94 206 THR A O 1
ATOM 1685 N N . TYR A 1 207 ? 15.122 -11.115 -11.499 1.00 96.06 207 TYR A N 1
ATOM 1686 C CA . TYR A 1 207 ? 15.789 -9.868 -11.842 1.00 96.06 207 TYR A CA 1
ATOM 1687 C C . TYR A 1 207 ? 14.945 -8.676 -11.399 1.00 96.06 207 TYR A C 1
ATOM 1689 O O . TYR A 1 207 ? 15.521 -7.698 -10.934 1.00 96.06 207 TYR A O 1
ATOM 1697 N N . MET A 1 208 ? 13.613 -8.784 -11.439 1.00 94.69 208 MET A N 1
ATOM 1698 C CA . MET A 1 208 ? 12.710 -7.823 -10.801 1.00 94.69 208 MET A CA 1
ATOM 1699 C C . MET A 1 208 ? 13.005 -7.658 -9.304 1.00 94.69 208 MET A C 1
ATOM 1701 O O . MET A 1 208 ? 13.066 -6.528 -8.839 1.00 94.69 208 MET A O 1
ATOM 1705 N N . ASP A 1 209 ? 13.254 -8.747 -8.566 1.00 93.69 209 ASP A N 1
ATOM 1706 C CA . ASP A 1 209 ? 13.604 -8.695 -7.130 1.00 93.69 209 ASP A CA 1
ATOM 1707 C C . ASP A 1 209 ? 14.982 -8.048 -6.854 1.00 93.69 209 ASP A C 1
ATOM 1709 O O . ASP A 1 209 ? 15.251 -7.571 -5.754 1.00 93.69 209 ASP A O 1
ATOM 1713 N N . GLN A 1 210 ? 15.874 -8.008 -7.853 1.00 93.50 210 GLN A N 1
ATOM 1714 C CA . GLN A 1 210 ? 17.198 -7.377 -7.731 1.00 93.50 210 GLN A CA 1
ATOM 1715 C C . GLN A 1 210 ? 17.181 -5.857 -7.929 1.00 93.50 210 GLN A C 1
ATOM 1717 O O . GLN A 1 210 ? 18.187 -5.211 -7.613 1.00 93.50 210 GLN A O 1
ATOM 1722 N N . ILE A 1 211 ? 16.113 -5.311 -8.516 1.00 88.12 211 ILE A N 1
ATOM 1723 C CA . ILE A 1 211 ? 15.965 -3.889 -8.864 1.00 88.12 211 ILE A CA 1
ATOM 1724 C C . ILE A 1 211 ? 15.293 -3.146 -7.712 1.00 88.12 211 ILE A C 1
ATOM 1726 O O . ILE A 1 211 ? 15.866 -2.115 -7.292 1.00 88.12 211 ILE A O 1
#

Sequence (211 aa):
CTEENNTLDVKDILSRFTTDVIATCAFGIEINSLSKSESEFYQFGMKSMNRNFDILFKLFLLAAFPIFQRYYCFNIMNRSVVEFFTGIIRSTVEYREKNNIFRLDFLDLLIKLRQNQSILEEGESPGDQSDSSRAGKREGLTIEEITAETYLFFSAGFETTANTIMFCLYELACNDRIQDKLYWEVEEVLDNHEGDISYQALQEMTYMDQI

pLDDT: mean 80.66, std 16.4, range [33.0, 97.62]

Secondary structure (DSSP, 8-state):
---S-----HHHHHHHHHHHHHIIIII-----TTTSS--HHHHHHHHHH---HHHHHHHHHHHH-HHHHT-TT---S-HHHHHHHHHHHHHHHHHHHHHT---SSHHHHHHHHHH-THHHHTTS-S------SS----PPPPHHHHHHHHHHHHHHHHHHHHHHHHHHHHHHHH-HHHHHHHHHHHHHHHHHTTT---HHHHHH-TTGGG-

Radius of gyration: 22.27 Å; chains: 1; bounding box: 44×44×69 Å

InterPro domains:
  IPR001128 Cytochrome P450 [PF00067] (3-210)
  IPR036396 Cytochrome P450 superfamily [G3DSA:1.10.630.10] (1-211)
  IPR036396 Cytochrome P450 superfamily [SSF48264] (4-210)
  IPR050476 Insect Cytochrome P450 Detoxification [PTHR24292] (4-211)

Organism: NCBI:txid36148

Foldseek 3Di:
DDPDDDDDPLLQQLLQVQQQVLCCFLLVDGQPCNVPVDGVSSVLLVVFQPPDVLLVVLVVCVVVDVVCVPPPPSDSGDPVSLCVLLVSLVVSLVVCVVVVDDDPHNSNVLSVQQVDVVVVVVPDDPDDPPDPDDDDDPRGDDSSNSSVVSVVSSNVGNNVVSVVVVVVVVVCVVCVPLVVVLVVLLVVLCVVVVNDPDPVSVVSSPSVVVD